Protein AF-A0A371IEM2-F1 (afdb_monomer_lite)

Secondary structure (DSSP, 8-state):
--------THHHHHHHHHHHHHHHHHT-------------------------------------SSHHHHHHHHHHHHHHHHHHHHHT-HHHHHHHHHHHHHHHHTT--SGGG--HHHHHHHHHHHHHHHHHHHHHHHHHHHHTHHHHHHH-TTSTTTTTSS-HHHHHHHHHHHHHHHHHHHHHHHTS--

pLDDT: mean 70.79, std 25.52, range [28.66, 97.0]

Structure (mmCIF, N/CA/C/O backbone):
data_AF-A0A371IEM2-F1
#
_entry.id   AF-A0A371IEM2-F1
#
loop_
_atom_site.group_PDB
_atom_site.id
_atom_site.type_symbol
_atom_site.label_atom_id
_atom_site.label_alt_id
_atom_site.label_comp_id
_atom_site.label_asym_id
_atom_site.label_entity_id
_atom_site.label_seq_id
_atom_site.pdbx_PDB_ins_code
_atom_site.Cartn_x
_atom_site.Cartn_y
_atom_site.Cartn_z
_atom_site.occupancy
_atom_site.B_iso_or_equiv
_atom_site.auth_seq_id
_atom_site.auth_comp_id
_atom_site.auth_asym_id
_atom_site.auth_atom_id
_atom_site.pdbx_PDB_model_num
ATOM 1 N N . MET A 1 1 ? 38.397 -36.058 39.296 1.00 41.72 1 MET A N 1
ATOM 2 C CA . MET A 1 1 ? 38.221 -34.597 39.416 1.00 41.72 1 MET A CA 1
ATOM 3 C C . MET A 1 1 ? 38.154 -34.005 38.017 1.00 41.72 1 MET A C 1
ATOM 5 O O . MET A 1 1 ? 39.207 -33.798 37.454 1.00 41.72 1 MET A O 1
ATOM 9 N N . VAL A 1 2 ? 36.955 -33.822 37.453 1.00 30.88 2 VAL A N 1
ATOM 10 C CA . VAL A 1 2 ? 36.573 -32.721 36.541 1.00 30.88 2 VAL A CA 1
ATOM 11 C C . VAL A 1 2 ? 35.040 -32.709 36.552 1.00 30.88 2 VAL A C 1
ATOM 13 O O . VAL A 1 2 ? 34.399 -33.609 36.018 1.00 30.88 2 VAL A O 1
ATOM 16 N N . PHE A 1 3 ? 34.462 -31.721 37.232 1.00 38.03 3 PHE A N 1
ATOM 17 C CA . PHE A 1 3 ? 33.066 -31.332 37.057 1.00 38.03 3 PHE A CA 1
ATOM 18 C C . PHE A 1 3 ? 32.957 -30.633 35.699 1.00 38.03 3 PHE A C 1
ATOM 20 O O . PHE A 1 3 ? 33.686 -29.671 35.469 1.00 38.03 3 PHE A O 1
ATOM 27 N N . SER A 1 4 ? 32.056 -31.071 34.818 1.00 35.50 4 SER A N 1
ATOM 28 C CA . SER A 1 4 ? 31.648 -30.253 33.673 1.00 35.50 4 SER A CA 1
ATOM 29 C C . SER A 1 4 ? 30.156 -29.973 33.763 1.00 35.50 4 SER A C 1
ATOM 31 O O . SER A 1 4 ? 29.311 -30.865 33.727 1.00 35.50 4 SER A O 1
ATOM 33 N N . SER A 1 5 ? 29.898 -28.696 34.007 1.00 38.41 5 SER A N 1
ATOM 34 C CA . SER A 1 5 ? 28.634 -28.039 34.293 1.00 38.41 5 SER A CA 1
ATOM 35 C C . SER A 1 5 ? 27.625 -28.213 33.156 1.00 38.41 5 SER A C 1
ATOM 37 O O . SER A 1 5 ? 27.871 -27.818 32.016 1.00 38.41 5 SER A O 1
ATOM 39 N N . CYS A 1 6 ? 26.451 -28.756 33.484 1.00 44.78 6 CYS A N 1
ATOM 40 C CA . CYS A 1 6 ? 25.266 -28.655 32.643 1.00 44.78 6 CYS A CA 1
ATOM 41 C C . CYS A 1 6 ? 24.735 -27.214 32.739 1.00 44.78 6 CYS A C 1
ATOM 43 O O . CYS A 1 6 ? 23.886 -26.893 33.571 1.00 44.78 6 CYS A O 1
ATOM 45 N N . ALA A 1 7 ? 25.289 -26.311 31.929 1.00 38.97 7 ALA A N 1
ATOM 46 C CA . ALA A 1 7 ? 24.813 -24.938 31.848 1.00 38.97 7 ALA A CA 1
ATOM 47 C C . ALA A 1 7 ? 23.496 -24.888 31.052 1.00 38.97 7 ALA A C 1
ATOM 49 O O . ALA A 1 7 ? 23.438 -25.178 29.856 1.00 38.97 7 ALA A O 1
ATOM 50 N N . SER A 1 8 ? 2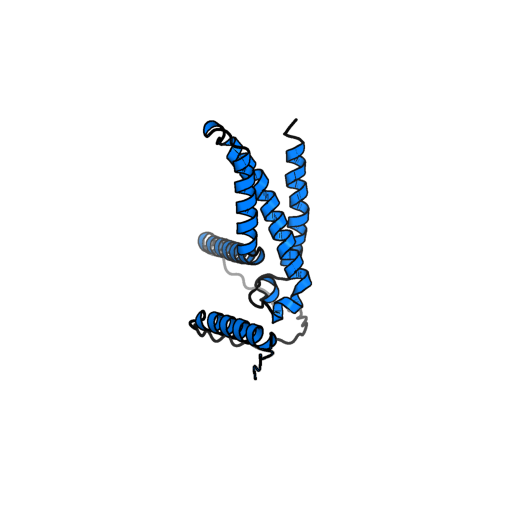2.428 -24.536 31.765 1.00 43.06 8 SER A N 1
ATOM 51 C CA . SER A 1 8 ? 21.046 -24.459 31.296 1.00 43.06 8 SER A CA 1
ATOM 52 C C . SER A 1 8 ? 20.873 -23.527 30.089 1.00 43.06 8 SER A C 1
ATOM 54 O O . SER A 1 8 ? 21.054 -22.312 30.185 1.00 43.06 8 SER A O 1
ATOM 56 N N . LYS A 1 9 ? 20.430 -24.095 28.959 1.00 43.44 9 LYS A N 1
ATOM 57 C CA . LYS A 1 9 ? 20.043 -23.378 27.728 1.00 43.44 9 LYS A CA 1
ATOM 58 C C . LYS A 1 9 ? 18.901 -22.365 27.943 1.00 43.44 9 LYS A C 1
ATOM 60 O O . LYS A 1 9 ? 18.694 -21.500 27.096 1.00 43.44 9 LYS A O 1
ATOM 65 N N . ALA A 1 10 ? 18.195 -22.422 29.076 1.00 42.47 10 ALA A N 1
ATOM 66 C CA . ALA A 1 10 ? 17.110 -21.498 29.407 1.00 42.47 10 ALA A CA 1
ATOM 67 C C . ALA A 1 10 ? 17.600 -20.084 29.784 1.00 42.47 10 ALA A C 1
ATOM 69 O O . ALA A 1 10 ? 16.894 -19.104 29.544 1.00 42.47 10 ALA A O 1
ATOM 70 N N . SER A 1 11 ? 18.821 -19.943 30.321 1.00 44.56 11 SER A N 1
ATOM 71 C CA . SER A 1 11 ? 19.330 -18.637 30.779 1.00 44.56 11 SER A CA 1
ATOM 72 C C . SER A 1 11 ? 19.720 -17.709 29.621 1.00 44.56 11 SER A C 1
ATOM 74 O O . SER A 1 11 ? 19.550 -16.492 29.707 1.00 44.56 11 SER A O 1
ATOM 76 N N . HIS A 1 12 ? 20.181 -18.276 28.501 1.00 45.50 12 HIS A N 1
ATOM 77 C CA . HIS A 1 12 ? 20.568 -17.512 27.314 1.00 45.50 12 HIS A CA 1
ATOM 78 C C . HIS A 1 12 ? 19.368 -16.891 26.595 1.00 45.50 12 HIS A C 1
ATOM 80 O O . HIS A 1 12 ? 19.473 -15.765 26.108 1.00 45.50 12 HIS A O 1
ATOM 86 N N . TYR A 1 13 ? 18.228 -17.588 26.562 1.00 42.47 13 TYR A N 1
ATOM 87 C CA . TYR A 1 13 ? 17.002 -17.067 25.957 1.00 42.47 13 TYR A CA 1
ATOM 88 C C . TYR A 1 13 ? 16.460 -15.879 26.755 1.00 42.47 13 TYR A C 1
ATOM 90 O O . TYR A 1 13 ? 16.184 -14.827 26.183 1.00 42.47 13 TYR A O 1
ATOM 98 N N . HIS A 1 14 ? 16.423 -16.007 28.086 1.00 38.56 14 HIS A N 1
ATOM 99 C CA . HIS A 1 14 ? 15.938 -14.943 28.961 1.00 38.56 14 HIS A CA 1
ATOM 100 C C . HIS A 1 14 ? 16.832 -13.692 28.916 1.00 38.56 14 HIS A C 1
ATOM 102 O O . HIS A 1 14 ? 16.332 -12.568 28.942 1.00 38.56 14 HIS A O 1
ATOM 108 N N . ARG A 1 15 ? 18.155 -13.865 28.793 1.00 38.66 15 ARG A N 1
ATOM 109 C CA . ARG A 1 15 ? 19.089 -12.738 28.654 1.00 38.66 15 ARG A CA 1
ATOM 110 C C . ARG A 1 15 ? 18.928 -12.023 27.310 1.00 38.66 15 ARG A C 1
ATOM 112 O O . ARG A 1 15 ? 19.051 -10.803 27.261 1.00 38.66 15 ARG A O 1
ATOM 119 N N . LYS A 1 16 ? 18.629 -12.762 26.234 1.00 38.47 16 LYS A N 1
ATOM 120 C CA . LYS A 1 16 ? 18.417 -12.196 24.893 1.00 38.47 16 LYS A CA 1
ATOM 121 C C . LYS A 1 16 ? 17.118 -11.386 24.827 1.00 38.47 16 LYS A C 1
ATOM 123 O O . LYS A 1 16 ? 17.159 -10.240 24.390 1.00 38.47 16 LYS A O 1
ATOM 128 N N . THR A 1 17 ? 16.022 -11.914 25.377 1.00 47.34 17 THR A N 1
ATOM 129 C CA . THR A 1 17 ? 14.740 -11.192 25.467 1.00 47.34 17 THR A CA 1
ATOM 130 C C . THR A 1 17 ? 14.827 -9.967 26.376 1.00 47.34 17 THR A C 1
ATOM 132 O O . THR A 1 17 ? 14.250 -8.929 26.069 1.00 47.34 17 THR A O 1
ATOM 135 N N . GLN A 1 18 ? 15.602 -10.033 27.462 1.00 43.84 18 GLN A N 1
ATOM 136 C CA . GLN A 1 18 ? 15.792 -8.891 28.359 1.00 43.84 18 GLN A CA 1
ATOM 137 C C . GLN A 1 18 ? 16.637 -7.770 27.723 1.00 43.84 18 GLN A C 1
ATOM 139 O O . GLN A 1 18 ? 16.376 -6.595 27.978 1.00 43.84 18 GLN A O 1
ATOM 144 N N . ILE A 1 19 ? 17.623 -8.095 26.879 1.00 51.72 19 ILE A N 1
ATOM 145 C CA . ILE A 1 19 ? 18.398 -7.096 26.117 1.00 51.72 19 ILE A CA 1
ATOM 146 C C . ILE A 1 19 ? 17.520 -6.437 25.043 1.00 51.72 19 ILE A C 1
ATOM 148 O O . ILE A 1 19 ? 17.548 -5.217 24.900 1.00 51.72 19 ILE A O 1
ATOM 152 N N . GLU A 1 20 ? 16.692 -7.218 24.350 1.00 44.12 20 GLU A N 1
ATOM 153 C CA . GLU A 1 20 ? 15.767 -6.732 23.318 1.00 44.12 20 GLU A CA 1
ATOM 154 C C . GLU A 1 20 ? 14.678 -5.816 23.909 1.00 44.12 20 GLU A C 1
ATOM 156 O O . GLU A 1 20 ? 14.403 -4.743 23.373 1.00 44.12 20 GLU A O 1
ATOM 161 N N . TYR A 1 21 ? 14.157 -6.154 25.095 1.00 44.22 21 TYR A N 1
ATOM 162 C CA . TYR A 1 21 ? 13.199 -5.315 25.826 1.00 44.22 21 TYR A CA 1
ATOM 163 C C . TYR A 1 21 ? 13.814 -3.991 26.314 1.00 44.22 21 TYR A C 1
ATOM 165 O O . TYR A 1 21 ? 13.168 -2.944 26.283 1.00 44.22 21 TYR A O 1
ATOM 173 N N . ASN A 1 22 ? 15.083 -4.009 26.740 1.00 41.69 22 ASN A N 1
ATOM 174 C CA . ASN A 1 22 ? 15.790 -2.794 27.154 1.00 41.69 22 ASN A CA 1
ATOM 175 C C . ASN A 1 22 ? 16.156 -1.891 25.963 1.00 41.69 22 ASN A C 1
ATOM 177 O O . ASN A 1 22 ? 16.117 -0.669 26.106 1.00 41.69 22 ASN A O 1
ATOM 181 N N . LEU A 1 23 ? 16.445 -2.465 24.789 1.00 40.25 23 LEU A N 1
ATOM 182 C CA . LEU A 1 23 ? 16.667 -1.712 23.550 1.00 40.25 23 LEU A CA 1
ATOM 183 C C . LEU A 1 23 ? 15.382 -0.998 23.095 1.00 40.25 23 LEU A C 1
ATOM 185 O O . LEU A 1 23 ? 15.416 0.194 22.794 1.00 40.25 23 LEU A O 1
ATOM 189 N N . LEU A 1 24 ? 14.238 -1.691 23.142 1.00 48.12 24 LEU A N 1
ATOM 190 C CA . LEU A 1 24 ? 12.922 -1.119 22.821 1.00 48.12 24 LEU A CA 1
ATOM 191 C C . LEU A 1 24 ? 12.517 0.007 23.786 1.00 48.12 24 LEU A C 1
ATOM 193 O O . LEU A 1 24 ? 11.906 0.992 23.372 1.00 48.12 24 LEU A O 1
ATOM 197 N N . ARG A 1 25 ? 12.902 -0.098 25.065 1.00 36.16 25 ARG A N 1
ATOM 198 C CA . ARG A 1 25 ? 12.640 0.931 26.083 1.00 36.16 25 ARG A CA 1
ATOM 199 C C . ARG A 1 25 ? 13.527 2.175 25.931 1.00 36.16 25 ARG A C 1
ATOM 201 O O . ARG A 1 25 ? 13.099 3.262 26.304 1.00 36.16 25 ARG A O 1
ATOM 208 N N . LEU A 1 26 ? 14.734 2.042 25.378 1.00 43.12 26 LEU A N 1
ATOM 209 C CA . LEU A 1 26 ? 15.631 3.176 25.105 1.00 43.12 26 LEU A CA 1
ATOM 210 C C . LEU A 1 26 ? 15.214 3.989 23.871 1.00 43.12 26 LEU A C 1
ATOM 212 O O . LEU A 1 26 ? 15.582 5.154 23.758 1.00 43.12 26 LEU A O 1
ATOM 216 N N . GLN A 1 27 ? 14.416 3.408 22.972 1.00 44.00 27 GLN A N 1
ATOM 217 C CA . GLN A 1 27 ? 13.989 4.056 21.730 1.00 44.00 27 GLN A CA 1
ATOM 218 C C . GLN A 1 27 ? 12.729 4.931 21.880 1.00 44.00 27 GLN A C 1
ATOM 220 O O . GLN A 1 27 ? 12.262 5.506 20.898 1.00 44.00 27 GLN A O 1
ATOM 225 N N . GLN A 1 28 ? 12.195 5.086 23.097 1.00 41.75 28 GLN A N 1
ATOM 226 C CA . GLN A 1 28 ? 11.111 6.028 23.391 1.00 41.75 28 GLN A CA 1
ATOM 227 C C . GLN A 1 28 ? 11.617 7.232 24.207 1.00 41.75 28 GLN A C 1
ATOM 229 O O . GLN A 1 28 ? 11.594 7.193 25.438 1.00 41.75 28 GLN A O 1
ATOM 234 N N . PRO A 1 29 ? 12.016 8.346 23.568 1.00 32.78 29 PRO A N 1
ATOM 235 C CA . PRO A 1 29 ? 11.943 9.650 24.205 1.00 32.78 29 PRO A CA 1
ATOM 236 C C . PRO A 1 29 ? 10.471 10.070 24.232 1.00 32.78 29 PRO A C 1
ATOM 238 O O . PRO A 1 29 ? 9.818 10.190 23.195 1.00 32.78 29 PRO A O 1
ATOM 241 N N . GLY A 1 30 ? 9.942 10.233 25.442 1.00 46.28 30 GLY A N 1
ATOM 242 C CA . GLY A 1 30 ? 8.546 10.561 25.678 1.00 46.28 30 GLY A CA 1
ATOM 243 C C . GLY A 1 30 ? 8.146 11.915 25.101 1.00 46.28 30 GLY A C 1
ATOM 244 O O . GLY A 1 30 ? 8.861 12.907 25.227 1.00 46.28 30 GLY A O 1
ATOM 245 N N . LEU A 1 31 ? 6.937 11.962 24.550 1.00 34.19 31 LEU A N 1
ATOM 246 C CA . LEU A 1 31 ? 6.192 13.203 24.420 1.00 34.19 31 LEU A CA 1
ATOM 247 C C . LEU A 1 31 ? 4.779 12.943 24.938 1.00 34.19 31 LEU A C 1
ATOM 249 O O . LEU A 1 31 ? 3.942 12.317 24.293 1.00 34.19 31 LEU A O 1
ATOM 253 N N . ASN A 1 32 ? 4.585 13.356 26.188 1.00 35.28 32 ASN A N 1
ATOM 254 C CA . ASN A 1 32 ? 3.329 13.286 26.913 1.00 35.28 32 ASN A CA 1
ATOM 255 C C . ASN A 1 32 ? 2.284 14.148 26.201 1.00 35.28 32 ASN A C 1
ATOM 257 O O . ASN A 1 32 ? 2.353 15.378 26.257 1.00 35.28 32 ASN A O 1
ATOM 261 N N . HIS A 1 33 ? 1.269 13.522 25.612 1.00 31.80 33 HIS A N 1
ATOM 262 C CA . HIS A 1 33 ? 0.002 14.200 25.383 1.00 31.80 33 HIS A CA 1
ATOM 263 C C . HIS A 1 33 ? -1.150 13.403 25.980 1.00 31.80 33 HIS A C 1
ATOM 265 O O . HIS A 1 33 ? -1.512 12.313 25.550 1.00 31.80 33 HIS A O 1
ATOM 271 N N . HIS A 1 34 ? -1.663 13.993 27.054 1.00 36.06 34 HIS A N 1
ATOM 272 C CA . HIS A 1 34 ? -2.800 13.576 27.842 1.00 36.06 34 HIS A CA 1
ATOM 273 C C . HIS A 1 34 ? -4.048 13.619 26.949 1.00 36.06 34 HIS A C 1
ATOM 275 O O . HIS A 1 34 ? -4.578 14.694 26.678 1.00 36.06 34 HIS A O 1
ATOM 281 N N . TYR A 1 35 ? -4.533 12.464 26.498 1.00 37.53 35 TYR A N 1
ATOM 282 C CA . TYR A 1 35 ? -5.882 12.359 25.949 1.00 37.53 35 TYR A CA 1
ATOM 283 C C . TYR A 1 35 ? -6.756 11.598 26.940 1.00 37.53 35 TYR A C 1
ATOM 285 O O . TYR A 1 35 ? -6.554 10.418 27.224 1.00 37.53 35 TYR A O 1
ATOM 293 N N . LYS A 1 36 ? -7.704 12.334 27.516 1.00 29.22 36 LYS A N 1
ATOM 294 C CA . LYS A 1 36 ? -8.716 11.840 28.440 1.00 29.22 36 LYS A CA 1
ATOM 295 C C . LYS A 1 36 ? -9.766 11.093 27.616 1.00 29.22 36 LYS A C 1
ATOM 297 O O . LYS A 1 36 ? -10.588 11.717 26.954 1.00 29.22 36 LYS A O 1
ATOM 302 N N . CYS A 1 37 ? -9.699 9.766 27.633 1.00 30.89 37 CYS A N 1
ATOM 303 C CA . CYS A 1 37 ? -10.720 8.913 27.040 1.00 30.89 37 CYS A CA 1
ATOM 304 C C . CYS A 1 37 ? -11.931 8.909 27.982 1.00 30.89 37 CYS A C 1
ATOM 306 O O . CYS A 1 37 ? -11.850 8.358 29.079 1.00 30.89 37 CYS A O 1
ATOM 308 N N . ASN A 1 38 ? -13.020 9.578 27.598 1.00 29.64 38 ASN A N 1
ATOM 309 C CA . ASN A 1 38 ? -14.295 9.410 28.284 1.00 29.64 38 ASN A CA 1
ATOM 310 C C . ASN A 1 38 ? -14.989 8.172 27.711 1.00 29.64 38 ASN A C 1
ATOM 312 O O . ASN A 1 38 ? -15.286 8.098 26.520 1.00 29.64 38 ASN A O 1
ATOM 316 N N . GLU A 1 39 ? -15.226 7.225 28.608 1.00 43.31 39 GLU A N 1
ATOM 317 C CA . GLU A 1 39 ? -16.079 6.051 28.478 1.00 43.31 39 GLU A CA 1
ATOM 318 C C . GLU A 1 39 ? -17.433 6.437 27.859 1.00 43.31 39 GLU A C 1
ATOM 320 O O . GLU A 1 39 ? -18.241 7.142 28.463 1.00 43.31 39 GLU A O 1
ATOM 325 N N . GLY A 1 40 ? -17.656 6.019 26.613 1.00 28.80 40 GLY A N 1
ATOM 326 C CA . GLY A 1 40 ? -18.890 6.256 25.869 1.00 28.80 40 GLY A CA 1
ATOM 327 C C . GLY A 1 40 ? -19.651 4.955 25.689 1.00 28.80 40 GLY A C 1
ATOM 328 O O . GLY A 1 40 ? -19.530 4.306 24.652 1.00 28.80 40 GLY A O 1
ATOM 329 N N . GLY A 1 41 ? -20.404 4.572 26.721 1.00 28.66 41 GLY A N 1
ATOM 330 C CA . GLY A 1 41 ? -21.400 3.511 26.654 1.00 28.66 41 GLY A CA 1
ATOM 331 C C . GLY A 1 41 ? -22.483 3.816 25.615 1.00 28.66 41 GLY A C 1
ATOM 332 O O . GLY A 1 41 ? -22.833 4.968 25.363 1.00 28.66 41 GLY A O 1
ATOM 333 N N . SER A 1 42 ? -22.994 2.750 25.005 1.00 46.78 42 SER A N 1
ATOM 334 C CA . SER A 1 42 ? -24.115 2.751 24.067 1.00 46.78 42 SER A CA 1
ATOM 335 C C . SER A 1 42 ? -25.337 3.489 24.611 1.00 46.78 42 SER A C 1
ATOM 337 O O . SER A 1 42 ? -25.619 3.349 25.796 1.00 46.78 42 SER A O 1
ATOM 339 N N . ILE A 1 43 ? -26.123 4.117 23.731 1.00 29.03 43 ILE A N 1
ATOM 340 C CA . ILE A 1 43 ? -27.591 3.986 23.653 1.00 29.03 43 ILE A CA 1
ATOM 341 C C . ILE A 1 43 ? -28.073 4.712 22.384 1.00 29.03 43 ILE A C 1
ATOM 343 O O . ILE A 1 43 ? -27.690 5.845 22.103 1.00 29.03 43 ILE A O 1
ATOM 347 N N . TYR A 1 44 ? -28.911 4.025 21.606 1.00 41.75 44 TYR A N 1
ATOM 348 C CA . TYR A 1 44 ? -29.708 4.603 20.527 1.00 41.75 44 TYR A CA 1
ATOM 349 C C . TYR A 1 44 ? -30.710 5.597 21.117 1.00 41.75 44 TYR A C 1
ATOM 351 O O . TYR A 1 44 ? -31.472 5.224 22.008 1.00 41.75 44 TYR A O 1
ATOM 359 N N . GLN A 1 45 ? -30.769 6.824 20.595 1.00 32.75 45 GLN A N 1
ATOM 360 C CA . GLN A 1 45 ? -31.868 7.730 20.914 1.00 32.75 45 GLN A CA 1
ATOM 361 C C . GLN A 1 45 ? -32.394 8.447 19.670 1.00 32.75 45 GLN A C 1
ATOM 363 O O . GLN A 1 45 ? -31.810 9.385 19.132 1.00 32.75 45 GLN A O 1
ATOM 368 N N . GLU A 1 46 ? -33.538 7.935 19.235 1.00 36.44 46 GLU A N 1
ATOM 369 C CA . GLU A 1 46 ? -34.537 8.557 18.382 1.00 36.44 46 GLU A CA 1
ATOM 370 C C . GLU A 1 46 ? -34.956 9.926 18.950 1.00 36.44 46 GLU A C 1
ATOM 372 O O . GLU A 1 46 ? -35.352 10.022 20.110 1.00 36.44 46 GLU A O 1
ATOM 377 N N . CYS A 1 47 ? -34.896 10.990 18.140 1.00 33.25 47 CYS A N 1
ATOM 378 C CA . CYS A 1 47 ? -35.400 12.311 18.528 1.00 33.25 47 CYS A CA 1
ATOM 379 C C . CYS A 1 47 ? -36.144 13.000 17.376 1.00 33.25 47 CYS A C 1
ATOM 381 O O . CYS A 1 47 ? -35.598 13.769 16.591 1.00 33.25 47 CYS A O 1
ATOM 383 N N . ASN A 1 48 ? -37.431 12.668 17.318 1.00 30.64 48 ASN A N 1
ATOM 384 C CA . ASN A 1 48 ? -38.586 13.550 17.167 1.00 30.64 48 ASN A CA 1
ATOM 385 C C . ASN A 1 48 ? -38.453 14.885 16.405 1.00 30.64 48 ASN A C 1
ATOM 387 O O . ASN A 1 48 ? -37.923 15.892 16.873 1.00 30.64 48 ASN A O 1
ATOM 391 N N . ARG A 1 49 ? -39.181 14.892 15.288 1.00 34.12 49 ARG A N 1
ATOM 392 C CA . ARG A 1 49 ? -39.737 16.016 14.531 1.00 34.12 49 ARG A CA 1
ATOM 393 C C . ARG A 1 49 ? -40.394 17.062 15.458 1.00 34.12 49 ARG A C 1
ATOM 395 O O . ARG A 1 49 ? -41.431 16.797 16.059 1.00 34.12 49 ARG A O 1
ATOM 402 N N . LYS A 1 50 ? -39.867 18.289 15.492 1.00 31.78 50 LYS A N 1
ATOM 403 C CA . LYS A 1 50 ? -40.624 19.494 15.879 1.00 31.78 50 LYS A CA 1
ATOM 404 C C . LYS A 1 50 ? -40.433 20.570 14.816 1.00 31.78 50 LYS A C 1
ATOM 406 O O . LYS A 1 50 ? -39.351 21.122 14.656 1.00 31.78 50 LYS A O 1
ATOM 411 N N . TYR A 1 51 ? -41.505 20.833 14.075 1.00 36.34 51 TYR A N 1
ATOM 412 C CA . TYR A 1 51 ? -41.616 21.965 13.164 1.00 36.34 51 TYR A CA 1
ATOM 413 C C . TYR A 1 51 ? -41.764 23.257 13.971 1.00 36.34 51 TYR A C 1
ATOM 415 O O . TYR A 1 51 ? -42.692 23.376 14.769 1.00 36.34 51 TYR A O 1
ATOM 423 N N . VAL A 1 52 ? -40.894 24.235 13.717 1.00 36.38 52 VAL A N 1
ATOM 424 C CA . VAL A 1 52 ? -41.124 25.647 14.049 1.00 36.38 52 VAL A CA 1
ATOM 425 C C . VAL A 1 52 ? -40.767 26.477 12.818 1.00 36.38 52 VAL A C 1
ATOM 427 O O . VAL A 1 52 ? -39.741 26.262 12.175 1.00 36.38 52 VAL A O 1
ATOM 430 N N . ALA 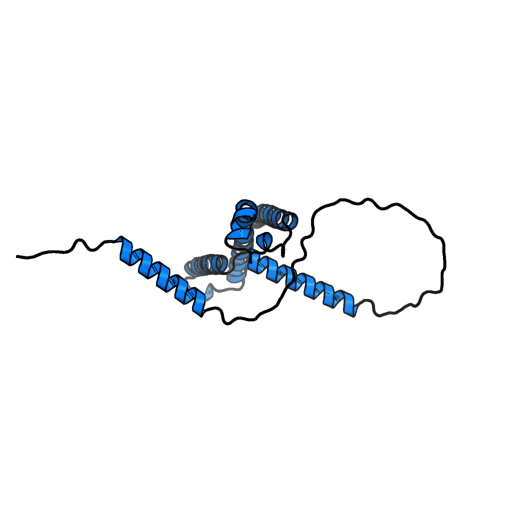A 1 53 ? -41.691 27.353 12.436 1.00 36.03 53 ALA A N 1
ATOM 431 C CA . ALA A 1 53 ? -41.744 28.035 11.154 1.00 36.03 53 ALA A CA 1
ATOM 432 C C . ALA A 1 53 ? -40.928 29.343 11.102 1.00 36.03 53 ALA A C 1
ATOM 434 O O . ALA A 1 53 ? -40.919 30.114 12.052 1.00 36.03 53 ALA A O 1
ATOM 435 N N . LYS A 1 54 ? -40.343 29.571 9.915 1.00 39.81 54 LYS A N 1
ATOM 436 C CA . LYS A 1 54 ? -40.016 30.829 9.206 1.00 39.81 54 LYS A CA 1
ATOM 437 C C . LYS A 1 54 ? -39.438 32.033 9.975 1.00 39.81 54 LYS A C 1
ATOM 439 O O . LYS A 1 54 ? -40.161 32.770 10.632 1.00 39.81 54 LYS A O 1
ATOM 444 N N . ALA A 1 55 ? -38.223 32.408 9.565 1.00 35.75 55 ALA A N 1
ATOM 445 C CA . ALA A 1 55 ? -37.875 33.787 9.211 1.00 35.75 55 ALA A CA 1
ATOM 446 C C . ALA A 1 55 ? -36.881 33.772 8.030 1.00 35.75 55 ALA A C 1
ATOM 448 O O . ALA A 1 55 ? -35.854 33.105 8.099 1.00 35.75 55 ALA A O 1
ATOM 449 N N . ILE A 1 56 ? -37.204 34.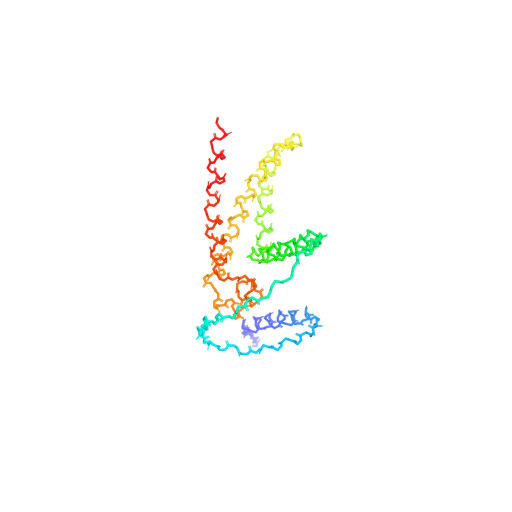465 6.933 1.00 44.00 56 ILE A N 1
ATOM 450 C CA . ILE A 1 56 ? -36.271 34.751 5.829 1.00 44.00 56 ILE A CA 1
ATOM 451 C C . ILE A 1 56 ? -35.725 36.160 6.057 1.00 44.00 56 ILE A C 1
ATOM 453 O O . ILE A 1 56 ? -36.524 37.090 6.194 1.00 44.00 56 ILE A O 1
ATOM 457 N N . PRO A 1 57 ? -34.401 36.342 5.977 1.00 37.31 57 PRO A N 1
ATOM 458 C CA . PRO A 1 57 ? -33.872 37.519 5.303 1.00 37.31 57 PRO A CA 1
ATOM 459 C C . PRO A 1 57 ? -32.775 37.162 4.282 1.00 37.31 57 PRO A C 1
ATOM 461 O O . PRO A 1 57 ? -31.811 36.492 4.616 1.00 37.31 57 PRO A O 1
ATOM 464 N N . LYS A 1 58 ? -32.987 37.659 3.052 1.00 30.02 58 LYS A N 1
ATOM 465 C CA . LYS A 1 58 ? -32.053 38.083 1.980 1.00 30.02 58 LYS A CA 1
ATOM 466 C C . LYS A 1 58 ? -30.756 37.278 1.701 1.00 30.02 58 LYS A C 1
ATOM 468 O O . LYS A 1 58 ? -29.966 37.059 2.608 1.00 30.02 58 LYS A O 1
ATOM 473 N N . PRO A 1 59 ? -30.447 36.964 0.423 1.00 38.66 59 PRO A N 1
ATOM 474 C CA . PRO A 1 59 ? -29.214 36.269 0.065 1.00 38.66 59 PRO A CA 1
ATOM 475 C C . PRO A 1 59 ? -28.023 37.236 0.139 1.00 38.66 59 PRO A C 1
ATOM 477 O O . PRO A 1 59 ? -27.964 38.191 -0.639 1.00 38.66 59 PRO A O 1
ATOM 480 N N . SER A 1 60 ? -27.065 36.993 1.037 1.00 32.97 60 SER A N 1
ATOM 481 C CA . SER A 1 60 ? -25.696 37.453 0.810 1.00 32.97 60 SER A CA 1
ATOM 482 C C . SER A 1 60 ? -25.025 36.432 -0.105 1.00 32.97 60 SER A C 1
ATOM 484 O O . SER A 1 60 ? -24.838 35.262 0.227 1.00 32.97 60 SER A O 1
ATOM 486 N N . PHE A 1 61 ? -24.751 36.865 -1.332 1.00 43.84 61 PHE A N 1
ATOM 487 C CA . PHE A 1 61 ? -23.812 36.192 -2.217 1.00 43.84 61 PHE A CA 1
ATOM 488 C C . PHE A 1 61 ? -22.407 36.449 -1.668 1.00 43.84 61 PHE A C 1
ATOM 490 O O . PHE A 1 61 ? -21.695 37.324 -2.152 1.00 43.84 61 PHE A O 1
ATOM 497 N N . ASP A 1 62 ? -22.020 35.697 -0.640 1.00 32.72 62 ASP A N 1
ATOM 498 C CA . ASP A 1 62 ? -20.640 35.674 -0.173 1.00 32.72 62 ASP A CA 1
ATOM 499 C C . ASP A 1 62 ? -19.880 34.629 -0.989 1.00 32.72 62 ASP A C 1
ATOM 501 O O . ASP A 1 62 ? -19.916 33.417 -0.766 1.00 32.72 62 ASP A O 1
ATOM 505 N N . SER A 1 63 ? -19.220 35.149 -2.019 1.00 46.16 63 SER A N 1
ATOM 506 C CA . SER A 1 63 ? -18.192 34.493 -2.816 1.00 46.16 63 SER A CA 1
ATOM 507 C C . SER A 1 63 ? -16.954 34.216 -1.944 1.00 46.16 63 SER A C 1
ATOM 509 O O . SER A 1 63 ? -15.899 34.814 -2.134 1.00 46.16 63 SER A O 1
ATOM 511 N N . GLU A 1 64 ? -17.073 33.298 -0.985 1.00 43.19 64 GLU A N 1
ATOM 512 C CA . GLU A 1 64 ? -15.944 32.800 -0.182 1.00 43.19 64 GLU A CA 1
ATOM 513 C C . GLU A 1 64 ? -16.037 31.282 0.071 1.00 43.19 64 GLU A C 1
ATOM 515 O O . GLU A 1 64 ? -15.496 30.733 1.025 1.00 43.19 64 GLU A O 1
ATOM 520 N N . PHE A 1 65 ? -16.731 30.562 -0.817 1.00 37.72 65 PHE A N 1
ATOM 521 C CA . PHE A 1 65 ? -17.016 29.133 -0.642 1.00 37.72 65 PHE A CA 1
ATOM 522 C C . PHE A 1 65 ? -15.987 28.189 -1.294 1.00 37.72 65 PHE A C 1
ATOM 524 O O . PHE A 1 65 ? -16.039 26.977 -1.091 1.00 37.72 65 PHE A O 1
ATOM 531 N N . HIS A 1 66 ? -15.047 28.710 -2.094 1.00 44.19 66 HIS A N 1
ATOM 532 C CA . HIS A 1 66 ? -14.255 27.865 -2.999 1.00 44.19 66 HIS A CA 1
ATOM 533 C C . HIS A 1 66 ? -12.816 27.576 -2.532 1.00 44.19 66 HIS A C 1
ATOM 535 O O . HIS A 1 66 ? -12.271 26.523 -2.860 1.00 44.19 66 HIS A O 1
ATOM 541 N N . ALA A 1 67 ? -12.202 28.455 -1.730 1.00 53.44 67 ALA A N 1
ATOM 542 C CA . ALA A 1 67 ? -10.826 28.259 -1.258 1.00 53.44 67 ALA A CA 1
ATOM 543 C C . ALA A 1 67 ? -10.751 27.371 0.000 1.00 53.44 67 ALA A C 1
ATOM 545 O O . ALA A 1 67 ? -9.977 26.413 0.019 1.00 53.44 67 ALA A O 1
ATOM 546 N N . SER A 1 68 ? -11.599 27.616 1.009 1.00 58.44 68 SER A N 1
ATOM 547 C CA . SER A 1 68 ? -11.576 26.870 2.281 1.00 58.44 68 SER A CA 1
ATOM 548 C C . SER A 1 68 ? -12.004 25.408 2.118 1.00 58.44 68 SER A C 1
ATOM 550 O O . SER A 1 68 ? -11.388 24.507 2.683 1.00 58.44 68 SER A O 1
ATOM 552 N N . ASN A 1 69 ? -13.011 25.146 1.281 1.00 66.69 69 ASN A N 1
ATOM 553 C CA . ASN A 1 69 ? -13.505 23.794 1.030 1.00 66.69 69 ASN A CA 1
ATOM 554 C C . ASN A 1 69 ? -12.441 22.917 0.343 1.00 66.69 69 ASN A C 1
ATOM 556 O O . ASN A 1 69 ? -12.231 21.769 0.723 1.00 66.69 69 ASN A O 1
ATOM 560 N N . SER A 1 70 ? -11.702 23.481 -0.619 1.00 73.25 70 SER A N 1
ATOM 561 C CA . SER A 1 70 ? -10.652 22.751 -1.342 1.00 73.25 70 SER A CA 1
ATOM 562 C C . SER A 1 70 ? -9.480 22.335 -0.444 1.00 73.25 70 SER A C 1
ATOM 564 O O . SER A 1 70 ? -9.008 21.202 -0.545 1.00 73.25 70 SER A O 1
ATOM 566 N N . GLN A 1 71 ? -9.050 23.209 0.473 1.00 81.31 71 GLN A N 1
ATOM 567 C CA . GLN A 1 71 ? -7.967 22.916 1.417 1.00 81.31 71 GLN A CA 1
ATOM 568 C C . GLN A 1 71 ? -8.376 21.803 2.390 1.00 81.31 71 GLN A C 1
ATOM 570 O O . GLN A 1 71 ? -7.648 20.823 2.540 1.00 81.31 71 GLN A O 1
ATOM 575 N N . ASN A 1 72 ? -9.596 21.875 2.930 1.00 85.12 72 ASN A N 1
ATOM 576 C CA . ASN A 1 72 ? -10.140 20.839 3.811 1.00 85.12 72 ASN A CA 1
ATOM 577 C C . ASN A 1 72 ? -10.259 19.466 3.119 1.00 85.12 72 ASN A C 1
ATOM 579 O O . ASN A 1 72 ? -9.960 18.436 3.728 1.00 85.12 72 ASN A O 1
ATOM 583 N N . ILE A 1 73 ? -10.654 19.430 1.839 1.00 92.38 73 ILE A N 1
ATOM 584 C CA . ILE A 1 73 ? -10.722 18.187 1.050 1.00 92.38 73 ILE A CA 1
ATOM 585 C C . ILE A 1 73 ? -9.325 17.605 0.825 1.00 92.38 73 ILE A C 1
ATOM 587 O O . ILE A 1 73 ? -9.116 16.411 1.046 1.00 92.38 73 ILE A O 1
ATOM 591 N N . LEU A 1 74 ? -8.358 18.427 0.407 1.00 93.19 74 LEU A N 1
ATOM 592 C CA . LEU A 1 74 ? -6.985 17.967 0.184 1.00 93.19 74 LEU A CA 1
ATOM 593 C C . LEU A 1 74 ? -6.368 17.405 1.463 1.00 93.19 74 LEU A C 1
ATOM 595 O O . LEU A 1 74 ? -5.696 16.377 1.413 1.00 93.19 74 LEU A O 1
ATOM 599 N N . ASP A 1 75 ? -6.619 18.035 2.604 1.00 92.38 75 ASP A N 1
ATOM 600 C CA . ASP A 1 75 ? -6.095 17.561 3.881 1.00 92.38 75 ASP A CA 1
ATOM 601 C C . ASP A 1 75 ? -6.784 16.270 4.340 1.00 92.38 75 ASP A C 1
ATOM 603 O O . ASP A 1 75 ? -6.115 15.361 4.835 1.00 92.38 75 ASP A O 1
ATOM 607 N N . SER A 1 76 ? -8.084 16.112 4.075 1.00 91.62 76 SER A N 1
ATOM 608 C CA . SER A 1 76 ? -8.786 14.838 4.274 1.00 91.62 76 SER A CA 1
ATOM 609 C C . SER A 1 76 ? -8.192 13.715 3.413 1.00 91.62 76 SER A C 1
ATOM 611 O O . SER A 1 76 ? -7.874 12.642 3.931 1.00 91.62 76 SER A O 1
ATOM 613 N N . ILE A 1 77 ? -7.950 13.978 2.123 1.00 92.50 77 ILE A N 1
ATOM 614 C CA . ILE A 1 77 ? -7.336 13.014 1.200 1.00 92.50 77 ILE A CA 1
ATOM 615 C C . ILE A 1 77 ? -5.920 12.656 1.656 1.00 92.50 77 ILE A C 1
ATOM 617 O O . ILE A 1 77 ? -5.582 11.476 1.709 1.00 92.50 77 ILE A O 1
ATOM 621 N N . LYS A 1 78 ? -5.093 13.637 2.035 1.00 93.44 78 LYS A N 1
ATOM 622 C CA . LYS A 1 78 ? -3.744 13.379 2.566 1.00 93.44 78 LYS A CA 1
ATOM 623 C C . LYS A 1 78 ? -3.799 12.488 3.805 1.00 93.44 78 LYS A C 1
ATOM 625 O O . LYS A 1 78 ? -3.069 11.503 3.873 1.00 93.44 78 LYS A O 1
ATOM 630 N N . ASN A 1 79 ? -4.680 12.791 4.757 1.00 92.50 79 ASN A N 1
ATOM 631 C CA . ASN A 1 79 ? -4.836 11.995 5.976 1.00 92.50 79 ASN A CA 1
ATOM 632 C C . ASN A 1 79 ? -5.304 10.567 5.673 1.00 92.50 79 ASN A C 1
ATOM 634 O O . ASN A 1 79 ? -4.811 9.609 6.277 1.00 92.50 79 ASN A O 1
ATOM 638 N N . PHE A 1 80 ? -6.209 10.407 4.707 1.00 92.25 80 PHE A N 1
ATOM 639 C CA . PHE A 1 80 ? -6.625 9.096 4.225 1.00 92.25 80 PHE A CA 1
ATOM 640 C C . PHE A 1 80 ? -5.458 8.337 3.583 1.00 92.25 80 PHE A C 1
ATOM 642 O O . PHE A 1 80 ? -5.217 7.192 3.950 1.00 92.25 80 PHE A O 1
ATOM 649 N N . LEU A 1 81 ? -4.681 8.972 2.701 1.00 91.88 81 LEU A N 1
ATOM 650 C CA . LEU A 1 81 ? -3.516 8.358 2.054 1.00 91.88 81 LEU A CA 1
ATOM 651 C C . LEU A 1 81 ? -2.435 7.955 3.061 1.00 91.88 81 LEU A C 1
ATOM 653 O O . LEU A 1 81 ? -1.868 6.874 2.942 1.00 91.88 81 LEU A O 1
ATOM 657 N N . VAL A 1 82 ? -2.177 8.777 4.079 1.00 92.38 82 VAL A N 1
ATOM 658 C CA . VAL A 1 82 ? -1.252 8.432 5.170 1.00 92.38 82 VAL A CA 1
ATOM 659 C C . VAL A 1 82 ? -1.782 7.234 5.957 1.00 92.38 82 VAL A C 1
ATOM 661 O O . VAL A 1 82 ? -1.029 6.314 6.270 1.00 92.38 82 VAL A O 1
ATOM 664 N N . THR A 1 83 ? -3.082 7.204 6.246 1.00 92.94 83 THR A N 1
ATOM 665 C CA . THR A 1 83 ? -3.714 6.075 6.941 1.00 92.94 83 THR A CA 1
ATOM 666 C C . THR A 1 83 ? -3.642 4.801 6.100 1.00 92.94 83 THR A C 1
ATOM 668 O O . THR A 1 83 ? -3.297 3.745 6.626 1.00 92.94 83 THR A O 1
ATOM 671 N N . LEU A 1 84 ? -3.888 4.901 4.791 1.00 91.56 84 LEU A N 1
ATOM 672 C CA . LEU A 1 84 ? -3.781 3.799 3.839 1.00 91.56 84 LEU A CA 1
ATOM 673 C C . LEU A 1 84 ? -2.334 3.301 3.717 1.00 91.56 84 LEU A C 1
ATOM 675 O O . LEU A 1 84 ? -2.092 2.101 3.698 1.00 91.56 84 LEU A O 1
ATOM 679 N N . TYR A 1 85 ? -1.359 4.207 3.721 1.00 90.69 85 TYR A N 1
ATOM 680 C CA . TYR A 1 85 ? 0.059 3.854 3.724 1.00 90.69 85 TYR A CA 1
ATOM 681 C C . TYR A 1 85 ? 0.441 3.028 4.961 1.00 90.69 85 TYR A C 1
ATOM 683 O O . TYR A 1 85 ? 1.090 1.990 4.839 1.00 90.69 85 TYR A O 1
ATOM 691 N N . TRP A 1 86 ? -0.014 3.437 6.151 1.00 89.81 86 TRP A N 1
ATOM 692 C CA . TRP A 1 86 ? 0.174 2.651 7.376 1.00 89.81 86 TRP A CA 1
ATOM 693 C C . TRP A 1 86 ? -0.600 1.331 7.357 1.00 89.81 86 TRP A C 1
ATOM 695 O O . TRP A 1 86 ? -0.117 0.337 7.896 1.00 89.81 86 TRP A O 1
ATOM 705 N N . PHE A 1 87 ? -1.764 1.301 6.707 1.00 90.06 87 PHE A N 1
ATOM 706 C CA . PHE A 1 87 ? -2.570 0.093 6.537 1.00 90.06 87 PHE A CA 1
ATOM 707 C C . PHE A 1 87 ? -1.842 -0.960 5.693 1.00 90.06 87 PHE A C 1
ATOM 709 O O . PHE A 1 87 ? -1.943 -2.148 5.985 1.00 90.06 87 PHE A O 1
ATOM 716 N N . CYS A 1 88 ? -1.045 -0.542 4.708 1.00 85.31 88 CYS A N 1
ATOM 717 C CA . CYS A 1 88 ? -0.284 -1.454 3.859 1.00 85.31 88 CYS A CA 1
ATOM 718 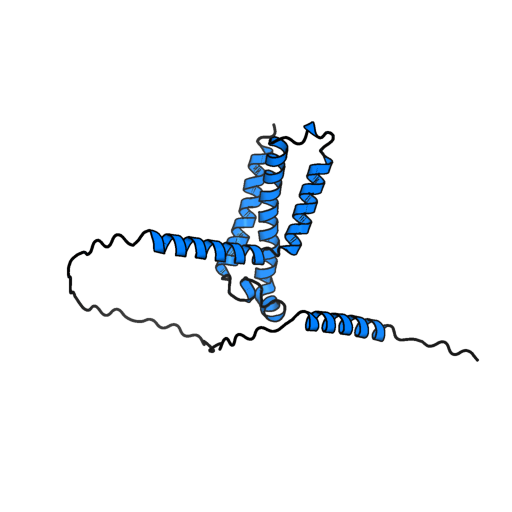C C . CYS A 1 88 ? 0.995 -2.023 4.489 1.00 85.31 88 CYS A C 1
ATOM 720 O O . CYS A 1 88 ? 1.661 -2.823 3.834 1.00 85.31 88 CYS A O 1
ATOM 722 N N . TYR A 1 89 ? 1.379 -1.620 5.705 1.00 84.00 89 TYR A N 1
ATOM 723 C CA . TYR A 1 89 ? 2.656 -2.004 6.317 1.00 84.00 89 TYR A CA 1
ATOM 724 C C . TYR A 1 89 ? 3.868 -1.752 5.397 1.00 84.00 89 TYR A C 1
ATOM 726 O O . TYR A 1 89 ? 4.385 -2.673 4.754 1.00 84.00 89 TYR A O 1
ATOM 734 N N . PRO A 1 90 ? 4.394 -0.517 5.356 1.00 82.00 90 PRO A N 1
ATOM 735 C CA . PRO A 1 90 ? 5.377 -0.124 4.348 1.00 82.00 90 PRO A CA 1
ATOM 736 C C . PRO A 1 90 ? 6.655 -0.968 4.367 1.00 82.00 90 PRO A C 1
ATOM 738 O O . PRO A 1 90 ? 7.226 -1.230 3.313 1.00 82.00 90 PRO A O 1
ATOM 741 N N . TYR A 1 91 ? 7.069 -1.480 5.531 1.00 84.75 91 TYR A N 1
ATOM 742 C CA . TYR A 1 91 ? 8.236 -2.362 5.620 1.00 84.75 91 TYR A CA 1
ATOM 743 C C . TYR A 1 91 ? 8.074 -3.647 4.786 1.00 84.75 91 TYR A C 1
ATOM 745 O O . TYR A 1 91 ? 9.043 -4.115 4.193 1.00 84.75 91 TYR A O 1
ATOM 753 N N . SER A 1 92 ? 6.856 -4.198 4.701 1.00 85.19 92 SER A N 1
ATOM 754 C CA . SER A 1 92 ? 6.563 -5.393 3.896 1.00 85.19 92 SER A CA 1
ATOM 755 C C . SER A 1 92 ? 6.448 -5.061 2.407 1.00 85.19 92 SER A C 1
ATOM 757 O O . SER A 1 92 ? 6.821 -5.868 1.556 1.00 85.19 92 SER A O 1
ATOM 759 N N . MET A 1 93 ? 5.962 -3.862 2.075 1.00 87.56 93 MET A N 1
ATOM 760 C CA . MET A 1 93 ? 5.872 -3.397 0.687 1.00 87.56 93 MET A CA 1
ATOM 761 C C . MET A 1 93 ? 7.243 -3.145 0.060 1.00 87.56 93 MET A C 1
ATOM 763 O O . MET A 1 93 ? 7.447 -3.458 -1.111 1.00 87.56 93 MET A O 1
ATOM 767 N N . ILE A 1 94 ? 8.194 -2.603 0.830 1.00 89.44 94 ILE A N 1
ATOM 768 C CA . ILE A 1 94 ? 9.539 -2.274 0.336 1.00 89.44 94 ILE A CA 1
ATOM 769 C C . ILE A 1 94 ? 10.247 -3.529 -0.183 1.00 89.44 94 ILE A C 1
ATOM 771 O O . ILE A 1 94 ? 10.780 -3.512 -1.290 1.00 89.44 94 ILE A O 1
ATOM 775 N N . GLY A 1 95 ? 10.216 -4.628 0.580 1.00 90.50 95 GLY A N 1
ATOM 776 C CA . GLY A 1 95 ? 10.867 -5.880 0.182 1.00 90.50 95 GLY A CA 1
ATOM 777 C C . GLY A 1 95 ? 10.288 -6.463 -1.109 1.00 90.50 95 GLY A C 1
ATOM 778 O O . GLY A 1 95 ? 11.038 -6.823 -2.016 1.00 90.50 95 GLY A O 1
ATOM 779 N N . ARG A 1 96 ? 8.955 -6.491 -1.225 1.00 90.00 96 ARG A N 1
ATOM 780 C CA . ARG A 1 96 ? 8.265 -6.969 -2.433 1.00 90.00 96 ARG A CA 1
ATOM 781 C C . ARG A 1 96 ? 8.550 -6.079 -3.638 1.00 90.00 96 ARG A C 1
ATOM 783 O O . ARG A 1 96 ? 8.958 -6.582 -4.677 1.00 90.00 96 ARG A O 1
ATOM 790 N N . THR A 1 97 ? 8.448 -4.763 -3.469 1.00 91.81 97 THR A N 1
ATOM 791 C CA . THR A 1 97 ? 8.735 -3.783 -4.529 1.00 91.81 97 THR A CA 1
ATOM 792 C C . THR A 1 97 ? 10.173 -3.905 -5.031 1.00 91.81 97 THR A C 1
ATOM 794 O O . THR A 1 97 ? 10.405 -3.960 -6.238 1.00 91.81 97 THR A O 1
ATOM 797 N N . LEU A 1 98 ? 11.147 -3.999 -4.120 1.00 93.94 98 LEU A N 1
ATOM 798 C CA . LEU A 1 98 ? 12.556 -4.155 -4.482 1.00 93.94 98 LEU A CA 1
ATOM 799 C C . LEU A 1 98 ? 12.808 -5.481 -5.207 1.00 93.94 98 LEU A C 1
ATOM 801 O O . LEU A 1 98 ? 13.561 -5.509 -6.178 1.00 93.94 98 LEU A O 1
ATOM 805 N N . SER A 1 99 ? 12.152 -6.560 -4.775 1.00 93.31 99 SER A N 1
ATOM 806 C CA . SER A 1 99 ? 12.218 -7.858 -5.449 1.00 93.31 99 SER A CA 1
ATOM 807 C C . SER A 1 99 ? 11.666 -7.784 -6.875 1.00 93.31 99 SER A C 1
ATOM 809 O O . SER A 1 99 ? 12.333 -8.252 -7.795 1.00 93.31 99 SER A O 1
ATOM 811 N N . THR A 1 100 ? 10.521 -7.131 -7.089 1.00 92.69 100 THR A N 1
ATOM 812 C CA . THR A 1 100 ? 9.936 -6.926 -8.424 1.00 92.69 100 THR A CA 1
ATOM 813 C C . THR A 1 100 ? 10.837 -6.079 -9.325 1.00 92.69 100 THR A C 1
ATOM 815 O O . THR A 1 100 ? 11.047 -6.430 -10.488 1.00 92.69 100 THR A O 1
ATOM 818 N N . ILE A 1 101 ? 11.412 -4.990 -8.802 1.00 94.25 101 ILE A N 1
ATOM 819 C CA . ILE A 1 101 ? 12.364 -4.153 -9.550 1.00 94.25 101 ILE A CA 1
ATOM 820 C C . ILE A 1 101 ? 13.606 -4.970 -9.913 1.00 94.25 101 ILE A C 1
ATOM 822 O O . ILE A 1 101 ? 14.017 -4.976 -11.070 1.00 94.25 101 ILE A O 1
ATOM 826 N N . SER A 1 102 ? 14.174 -5.703 -8.953 1.00 95.62 102 SER A N 1
ATOM 827 C CA . SER A 1 102 ? 15.341 -6.552 -9.192 1.00 95.62 102 SER A CA 1
ATOM 828 C C . SER A 1 102 ? 15.053 -7.626 -10.239 1.00 95.62 102 SER A C 1
ATOM 830 O O . SER A 1 102 ? 15.879 -7.831 -11.121 1.00 95.62 102 SER A O 1
ATOM 832 N N . ALA A 1 103 ? 13.892 -8.279 -10.177 1.00 93.25 103 ALA A N 1
ATOM 833 C CA . ALA A 1 103 ? 13.479 -9.273 -11.163 1.00 93.25 103 ALA A CA 1
ATOM 834 C C . ALA A 1 103 ? 13.293 -8.660 -12.559 1.00 93.25 103 ALA A C 1
ATOM 836 O O . ALA A 1 103 ? 13.691 -9.263 -13.549 1.00 93.25 103 ALA A O 1
ATOM 837 N N . SER A 1 104 ? 12.757 -7.440 -12.640 1.00 92.75 104 SER A N 1
ATOM 838 C CA . SER A 1 104 ? 12.611 -6.719 -13.911 1.00 92.75 104 SER A CA 1
ATOM 839 C C . SER A 1 104 ? 13.972 -6.358 -14.514 1.00 92.75 104 SER A C 1
ATOM 841 O O . SER A 1 104 ? 14.164 -6.460 -15.721 1.00 92.75 104 SER A O 1
ATOM 843 N N . LEU A 1 105 ? 14.942 -5.986 -13.672 1.00 93.38 105 LEU A N 1
ATOM 844 C CA . LEU A 1 105 ? 16.307 -5.677 -14.100 1.00 93.38 105 LEU A CA 1
ATOM 845 C C . LEU A 1 105 ? 17.093 -6.911 -14.565 1.00 93.38 105 LEU A C 1
ATOM 847 O O . LEU A 1 105 ? 18.004 -6.752 -15.367 1.00 93.38 105 LEU A O 1
ATOM 851 N N . LEU A 1 106 ? 16.746 -8.127 -14.123 1.00 93.94 106 LEU A N 1
ATOM 852 C CA . LEU A 1 106 ? 17.410 -9.354 -14.595 1.00 93.94 106 LEU A CA 1
ATOM 853 C C . LEU A 1 106 ? 17.227 -9.602 -16.098 1.00 93.94 106 LEU A C 1
ATOM 855 O O . LEU A 1 106 ? 18.038 -10.302 -16.693 1.00 93.94 106 LEU A O 1
ATOM 859 N N . VAL A 1 107 ? 16.174 -9.045 -16.701 1.00 91.25 107 VAL A N 1
ATOM 860 C CA . VAL A 1 107 ? 15.879 -9.182 -18.138 1.00 91.25 107 VAL A CA 1
ATOM 861 C C . VAL A 1 107 ? 16.632 -8.132 -18.974 1.00 91.25 107 VAL A C 1
ATOM 863 O O . VAL A 1 107 ? 16.647 -8.206 -20.198 1.00 91.25 107 VAL A O 1
ATOM 866 N N . VAL A 1 108 ? 17.273 -7.148 -18.335 1.00 92.88 108 VAL A N 1
ATOM 867 C CA . VAL A 1 108 ? 18.031 -6.094 -19.018 1.00 92.88 108 VAL A CA 1
ATOM 868 C C . VAL A 1 108 ? 19.424 -6.621 -19.369 1.00 92.88 108 VAL A C 1
ATOM 870 O O . VAL A 1 108 ? 20.271 -6.779 -18.491 1.00 92.88 108 VAL A O 1
ATOM 873 N N . GLU A 1 109 ? 19.683 -6.861 -20.655 1.00 92.88 109 GLU A N 1
ATOM 874 C CA . GLU A 1 109 ? 20.992 -7.328 -21.137 1.00 92.88 109 GLU A CA 1
ATOM 875 C C . GLU A 1 109 ? 21.918 -6.160 -21.492 1.00 92.88 109 GLU A C 1
ATOM 877 O O . GLU A 1 109 ? 23.135 -6.221 -21.290 1.00 92.88 109 GLU A O 1
ATOM 882 N N . LYS A 1 110 ? 21.347 -5.077 -22.027 1.00 93.94 110 LYS A N 1
ATOM 883 C CA . LYS A 1 110 ? 22.066 -3.870 -22.443 1.00 93.94 110 LYS A CA 1
ATOM 884 C C . LYS A 1 110 ? 21.396 -2.634 -21.864 1.00 93.94 110 LYS A C 1
ATOM 886 O O . LYS A 1 110 ? 20.182 -2.564 -21.716 1.00 93.94 110 LYS A O 1
ATOM 891 N N . LEU A 1 111 ? 22.180 -1.580 -21.633 1.00 89.44 111 LEU A N 1
ATOM 892 C CA . LEU A 1 111 ? 21.631 -0.294 -21.180 1.00 89.44 111 LEU A CA 1
ATOM 893 C C . LEU A 1 111 ? 20.644 0.322 -22.186 1.00 89.44 111 LEU A C 1
ATOM 895 O O . LEU A 1 111 ? 19.777 1.090 -21.785 1.00 89.44 111 LEU A O 1
ATOM 899 N N . SER A 1 112 ? 20.739 -0.040 -23.471 1.00 91.44 112 SER A N 1
ATOM 900 C CA . SER A 1 112 ? 19.772 0.347 -24.507 1.00 91.44 112 SER A CA 1
ATOM 901 C C . SER A 1 112 ? 18.368 -0.218 -24.283 1.00 91.44 112 SER A C 1
ATOM 903 O O . SER A 1 112 ? 17.412 0.331 -24.824 1.00 91.44 112 SER A O 1
ATOM 905 N N . ASP A 1 113 ? 18.234 -1.292 -23.501 1.00 90.06 113 ASP A N 1
ATOM 906 C CA . ASP A 1 113 ? 16.948 -1.948 -23.245 1.00 90.06 113 ASP A CA 1
ATOM 907 C C . ASP A 1 113 ? 16.132 -1.168 -22.197 1.00 90.06 113 ASP A C 1
ATOM 909 O O . ASP A 1 113 ? 14.902 -1.269 -22.144 1.00 90.06 113 ASP A O 1
ATOM 913 N N . ILE A 1 114 ? 16.801 -0.313 -21.408 1.00 92.94 114 ILE A N 1
ATOM 914 C CA . ILE A 1 114 ? 16.173 0.636 -20.483 1.00 92.94 114 ILE A CA 1
ATOM 915 C C . ILE A 1 114 ? 15.563 1.781 -21.297 1.00 92.94 114 ILE A C 1
ATOM 917 O O . ILE A 1 114 ? 16.156 2.838 -21.515 1.00 92.94 114 ILE A O 1
ATOM 921 N N . SER A 1 115 ? 14.342 1.547 -21.755 1.00 92.81 115 SER A N 1
ATOM 922 C CA . SER A 1 115 ? 13.546 2.478 -22.548 1.00 92.81 115 SER A CA 1
ATOM 923 C C . SER A 1 115 ? 12.321 2.967 -21.762 1.00 92.81 115 SER A C 1
ATOM 925 O O . SER A 1 115 ? 11.959 2.381 -20.739 1.00 92.81 115 SER A O 1
ATOM 927 N N . PRO A 1 116 ? 11.605 4.004 -22.231 1.00 91.88 116 PRO A N 1
ATOM 928 C CA . PRO A 1 116 ? 10.313 4.376 -21.651 1.00 91.88 116 PRO A CA 1
ATOM 929 C C . PRO A 1 116 ? 9.321 3.201 -21.573 1.00 91.88 116 PRO A C 1
ATOM 931 O O . PRO A 1 116 ? 8.550 3.119 -20.621 1.00 91.88 116 PRO A O 1
ATOM 934 N N . LEU A 1 117 ? 9.384 2.256 -22.521 1.00 90.06 117 LEU A N 1
ATOM 935 C CA . LEU A 1 117 ? 8.560 1.043 -22.517 1.00 90.06 117 LEU A CA 1
ATOM 936 C C . LEU A 1 117 ? 8.894 0.114 -21.346 1.00 90.06 117 LEU A C 1
ATOM 938 O O . LEU A 1 117 ? 7.979 -0.435 -20.736 1.00 90.06 117 LEU A O 1
ATOM 942 N N . PHE A 1 118 ? 10.174 -0.010 -20.981 1.00 91.19 118 PHE A N 1
ATOM 943 C CA . PHE A 1 118 ? 10.582 -0.765 -19.794 1.00 91.19 118 PHE A CA 1
ATOM 944 C C . PHE A 1 118 ? 9.935 -0.193 -18.527 1.00 91.19 118 PHE A C 1
ATOM 946 O O . PHE A 1 118 ? 9.361 -0.936 -17.735 1.00 91.19 118 PHE A O 1
ATOM 953 N N . PHE A 1 119 ? 9.958 1.133 -18.353 1.00 90.75 119 PHE A N 1
ATOM 954 C CA . PHE A 1 119 ? 9.327 1.776 -17.196 1.00 90.75 119 PHE A CA 1
ATOM 955 C C . PHE A 1 119 ? 7.804 1.629 -17.195 1.00 90.75 119 PHE A C 1
ATOM 957 O O . PHE A 1 119 ? 7.221 1.429 -16.131 1.00 90.75 119 PHE A O 1
ATOM 964 N N . ILE A 1 120 ? 7.160 1.684 -18.366 1.00 91.06 120 ILE A N 1
ATOM 965 C CA . ILE A 1 120 ? 5.723 1.407 -18.494 1.00 91.06 120 ILE A CA 1
ATOM 966 C C . ILE A 1 120 ? 5.426 -0.022 -18.030 1.00 91.06 120 ILE A C 1
ATOM 968 O O . ILE A 1 120 ? 4.550 -0.203 -17.187 1.00 91.06 120 ILE A O 1
ATOM 972 N N . GLY A 1 121 ? 6.189 -1.013 -18.503 1.00 90.19 121 GLY A N 1
ATOM 973 C CA . GLY A 1 121 ? 6.058 -2.406 -18.068 1.00 90.19 121 GLY A CA 1
ATOM 974 C C . GLY A 1 121 ? 6.300 -2.578 -16.565 1.00 90.19 121 GLY A C 1
ATOM 975 O O . GLY A 1 121 ? 5.519 -3.230 -15.876 1.00 90.19 121 GLY A O 1
ATOM 976 N N . LEU A 1 122 ? 7.323 -1.920 -16.016 1.00 91.81 122 LEU A N 1
ATOM 977 C CA . LEU A 1 122 ? 7.612 -1.952 -14.583 1.00 91.81 122 LEU A CA 1
ATOM 978 C C . LEU A 1 122 ? 6.453 -1.376 -13.755 1.00 91.81 122 LEU A C 1
ATOM 980 O O . LEU A 1 122 ? 6.016 -2.001 -12.790 1.00 91.81 122 LEU A O 1
ATOM 984 N N . VAL A 1 123 ? 5.913 -0.217 -14.140 1.00 91.06 123 VAL A N 1
ATOM 985 C CA . VAL A 1 123 ? 4.746 0.383 -13.472 1.00 91.06 123 VAL A CA 1
ATOM 986 C C . VAL A 1 123 ? 3.519 -0.524 -13.603 1.00 91.06 123 VAL A C 1
ATOM 988 O O . VAL A 1 123 ? 2.803 -0.718 -12.620 1.00 91.06 123 VAL A O 1
ATOM 991 N N . GLN A 1 124 ? 3.307 -1.138 -14.770 1.00 87.44 124 GLN A N 1
ATOM 992 C CA . GLN A 1 124 ? 2.217 -2.093 -15.001 1.00 87.44 124 GLN A CA 1
ATOM 993 C C . GLN A 1 124 ? 2.291 -3.316 -14.084 1.00 87.44 124 GLN A C 1
ATOM 995 O O . GLN A 1 124 ? 1.244 -3.813 -13.680 1.00 87.44 124 GLN A O 1
ATOM 1000 N N . VAL A 1 125 ? 3.488 -3.785 -13.720 1.00 90.44 125 VAL A N 1
ATOM 1001 C CA . VAL A 1 125 ? 3.659 -4.889 -12.760 1.00 90.44 125 VAL A CA 1
ATOM 1002 C C . VAL A 1 125 ? 3.525 -4.399 -11.317 1.00 90.44 125 VAL A C 1
ATOM 1004 O O . VAL A 1 125 ? 2.931 -5.089 -10.485 1.00 90.44 125 VAL A O 1
ATOM 1007 N N . LEU A 1 126 ? 4.037 -3.208 -11.002 1.00 91.44 126 LEU A N 1
ATOM 1008 C CA . LEU A 1 126 ? 3.990 -2.659 -9.646 1.00 91.44 126 LEU A CA 1
ATOM 1009 C C . LEU A 1 126 ? 2.562 -2.333 -9.192 1.00 91.44 126 LEU A C 1
ATOM 1011 O O . LEU A 1 126 ? 2.224 -2.619 -8.049 1.00 91.44 126 LEU A O 1
ATOM 1015 N N . ILE A 1 127 ? 1.698 -1.801 -10.061 1.00 90.69 127 ILE A N 1
ATOM 1016 C CA . ILE A 1 127 ? 0.305 -1.469 -9.705 1.00 90.69 127 ILE A CA 1
ATOM 1017 C C . ILE A 1 127 ? -0.470 -2.674 -9.118 1.00 90.69 127 ILE A C 1
ATOM 1019 O O . ILE A 1 127 ? -0.965 -2.559 -7.996 1.00 90.69 127 ILE A O 1
ATOM 1023 N N . PRO A 1 128 ? -0.599 -3.831 -9.798 1.00 89.75 128 PRO A N 1
ATOM 1024 C CA . PRO A 1 128 ? -1.295 -4.988 -9.241 1.00 89.75 128 PRO A CA 1
ATOM 1025 C C . PRO A 1 128 ? -0.582 -5.553 -8.006 1.00 89.75 128 PRO A C 1
ATOM 1027 O O . PRO A 1 128 ? -1.259 -6.015 -7.089 1.00 89.75 128 PRO A O 1
ATOM 1030 N N . HIS A 1 129 ? 0.752 -5.454 -7.918 1.00 89.56 129 HIS A N 1
ATOM 1031 C CA . HIS A 1 129 ? 1.477 -5.806 -6.691 1.00 89.56 129 HIS A CA 1
ATOM 1032 C C . HIS A 1 129 ? 1.051 -4.929 -5.505 1.00 89.56 129 HIS A C 1
ATOM 1034 O O . HIS A 1 129 ? 0.797 -5.456 -4.426 1.00 89.56 129 HIS A O 1
ATOM 1040 N N . LEU A 1 130 ? 0.874 -3.616 -5.694 1.00 90.12 130 LEU A N 1
ATOM 1041 C CA . LEU A 1 130 ? 0.366 -2.728 -4.639 1.00 90.12 130 LEU A CA 1
ATOM 1042 C C . LEU A 1 130 ? -1.034 -3.149 -4.161 1.00 90.12 130 LEU A C 1
ATOM 1044 O O . LEU A 1 130 ? -1.310 -3.124 -2.961 1.00 90.12 130 LEU A O 1
ATOM 1048 N N . PHE A 1 131 ? -1.917 -3.566 -5.074 1.00 91.88 131 PHE A N 1
ATOM 1049 C CA . PHE A 1 131 ? -3.248 -4.060 -4.703 1.00 91.88 131 PHE A CA 1
ATOM 1050 C C . PHE A 1 131 ? -3.201 -5.411 -3.980 1.00 91.88 131 PHE A C 1
ATOM 1052 O O . PHE A 1 131 ? -3.938 -5.607 -3.012 1.00 91.88 131 PHE A O 1
ATOM 1059 N N . MET A 1 132 ? -2.305 -6.316 -4.379 1.00 91.31 132 MET A N 1
ATOM 1060 C CA . MET A 1 132 ? -2.060 -7.560 -3.641 1.00 91.31 132 MET A CA 1
ATOM 1061 C C . MET A 1 132 ? -1.550 -7.281 -2.224 1.00 91.31 132 MET A C 1
ATOM 1063 O O . MET A 1 132 ? -1.993 -7.913 -1.265 1.00 91.31 132 MET A O 1
ATOM 1067 N N . ASP A 1 133 ? -0.671 -6.294 -2.065 1.00 90.94 133 ASP A N 1
ATOM 1068 C CA . ASP A 1 133 ? -0.151 -5.875 -0.766 1.00 90.94 133 ASP A CA 1
ATOM 1069 C C . ASP A 1 133 ? -1.249 -5.296 0.133 1.00 90.94 133 ASP A C 1
ATOM 1071 O O . ASP A 1 133 ? -1.314 -5.636 1.318 1.00 90.94 133 ASP A O 1
ATOM 1075 N N . LEU A 1 134 ? -2.135 -4.473 -0.434 1.00 92.81 134 LEU A N 1
ATOM 1076 C CA . LEU A 1 134 ? -3.341 -3.972 0.232 1.00 92.81 134 LEU A CA 1
ATOM 1077 C C . LEU A 1 134 ? -4.259 -5.113 0.677 1.00 92.81 134 LEU A C 1
ATOM 1079 O O . LEU A 1 134 ? -4.743 -5.107 1.807 1.00 92.81 134 LEU A O 1
ATOM 1083 N N . TYR A 1 135 ? -4.490 -6.090 -0.202 1.00 93.69 135 TYR A N 1
ATOM 1084 C CA . TYR A 1 135 ? -5.330 -7.247 0.090 1.00 93.69 135 TYR A CA 1
ATOM 1085 C C . TYR A 1 135 ? -4.763 -8.081 1.244 1.00 93.69 135 TYR A C 1
ATOM 1087 O O . TYR A 1 135 ? -5.439 -8.258 2.251 1.00 93.69 135 TYR A O 1
ATOM 1095 N N . ILE A 1 136 ? -3.509 -8.532 1.145 1.00 92.75 136 ILE A N 1
ATOM 1096 C CA . ILE A 1 136 ? -2.882 -9.414 2.143 1.00 92.75 136 ILE A CA 1
ATOM 1097 C C . ILE A 1 136 ? -2.850 -8.746 3.523 1.00 92.75 136 ILE A C 1
ATOM 1099 O O . ILE A 1 136 ? -3.299 -9.323 4.512 1.00 92.75 136 ILE A O 1
ATOM 1103 N N . ASN A 1 137 ? -2.345 -7.513 3.597 1.00 93.06 137 ASN A N 1
ATOM 1104 C CA . ASN A 1 137 ? -2.221 -6.808 4.873 1.00 93.06 137 ASN A CA 1
ATOM 1105 C C . ASN A 1 137 ? -3.578 -6.399 5.451 1.00 93.06 137 ASN A C 1
ATOM 1107 O O . ASN A 1 137 ? -3.739 -6.345 6.673 1.00 93.06 137 ASN A O 1
ATOM 1111 N N . GLY A 1 138 ? -4.542 -6.098 4.583 1.00 94.06 138 GLY A N 1
ATOM 1112 C CA . GLY A 1 138 ? -5.874 -5.718 5.007 1.00 94.06 138 GLY A CA 1
ATOM 1113 C C . GLY A 1 138 ? -6.703 -6.899 5.496 1.00 94.06 138 GLY A C 1
ATOM 1114 O O . GLY A 1 138 ? -7.354 -6.772 6.528 1.00 94.06 138 GLY A O 1
ATOM 1115 N N . VAL A 1 139 ? -6.618 -8.055 4.829 1.00 95.19 139 VAL A N 1
ATOM 1116 C CA . VAL A 1 139 ? -7.180 -9.323 5.320 1.00 95.19 139 VAL A CA 1
ATOM 1117 C C . VAL A 1 139 ? -6.647 -9.600 6.722 1.00 95.19 139 VAL A C 1
ATOM 1119 O O . VAL A 1 139 ? -7.446 -9.736 7.644 1.00 95.19 139 VAL A O 1
ATOM 1122 N N . ASN A 1 140 ? -5.324 -9.571 6.909 1.00 94.25 140 ASN A N 1
ATOM 1123 C CA . ASN A 1 140 ? -4.718 -9.812 8.221 1.00 94.25 140 ASN A CA 1
ATOM 1124 C C . ASN A 1 140 ? -5.314 -8.891 9.300 1.00 94.25 140 ASN A C 1
ATOM 1126 O O . ASN A 1 140 ? -5.803 -9.375 10.310 1.00 94.25 140 ASN A O 1
ATOM 1130 N N . GLN A 1 141 ? -5.381 -7.577 9.059 1.00 95.31 141 GLN A N 1
ATOM 1131 C CA . GLN A 1 141 ? -5.939 -6.628 10.036 1.00 95.31 141 GLN A CA 1
ATOM 1132 C C . GLN A 1 141 ? -7.444 -6.780 10.290 1.00 95.31 141 GLN A C 1
ATOM 1134 O O . GLN A 1 141 ? -7.910 -6.485 11.390 1.00 95.31 141 GLN A O 1
ATOM 1139 N N . VAL A 1 142 ? -8.224 -7.174 9.280 1.00 96.62 142 VAL A N 1
ATOM 1140 C CA . VAL A 1 142 ? -9.672 -7.388 9.425 1.00 96.62 142 VAL A CA 1
ATOM 1141 C C . VAL A 1 142 ? -9.941 -8.609 10.302 1.00 96.62 142 VAL A C 1
ATOM 1143 O O . VAL A 1 142 ? -10.780 -8.530 11.198 1.00 96.62 142 VAL A O 1
ATOM 1146 N N . PHE A 1 143 ? -9.230 -9.713 10.066 1.00 96.25 143 PHE A N 1
ATOM 1147 C CA . PHE A 1 143 ? -9.410 -10.951 10.829 1.00 96.25 143 PHE A CA 1
ATOM 1148 C C . PHE A 1 143 ? -8.776 -10.882 12.220 1.00 96.25 143 PHE A C 1
ATOM 1150 O O . PHE A 1 143 ? -9.375 -11.354 13.183 1.00 96.25 143 PHE A O 1
ATOM 1157 N N . ASP A 1 144 ? -7.625 -10.224 12.349 1.00 96.12 144 ASP A N 1
ATOM 1158 C CA . ASP A 1 144 ? -6.908 -10.100 13.618 1.00 96.12 144 ASP A CA 1
ATOM 1159 C C . ASP A 1 144 ? -7.324 -8.856 14.423 1.00 96.12 144 ASP A C 1
ATOM 1161 O O . ASP A 1 144 ? -6.624 -8.484 15.359 1.00 96.12 144 ASP A O 1
ATOM 1165 N N . LEU A 1 145 ? -8.456 -8.202 14.118 1.00 95.69 145 LEU A N 1
ATOM 1166 C CA . LEU A 1 145 ? -8.847 -6.917 14.725 1.00 95.69 145 LEU A CA 1
ATOM 1167 C C . LEU A 1 145 ? -8.779 -6.916 16.261 1.00 95.69 145 LEU A C 1
ATOM 1169 O O . LEU A 1 145 ? -8.267 -5.973 16.866 1.00 95.69 145 LEU A O 1
ATOM 1173 N N . GLU A 1 146 ? -9.330 -7.944 16.905 1.00 96.50 146 GLU A N 1
ATOM 1174 C CA . GLU A 1 146 ? -9.363 -8.042 18.370 1.00 96.50 146 GLU A CA 1
ATOM 1175 C C . GLU A 1 146 ? -7.973 -8.295 18.961 1.00 96.50 146 GLU A C 1
ATOM 1177 O O . GLU A 1 146 ? -7.629 -7.743 20.006 1.00 96.50 146 GLU A O 1
ATOM 1182 N N . ILE A 1 147 ? -7.149 -9.071 18.258 1.00 96.69 147 ILE A N 1
ATOM 1183 C CA . ILE A 1 147 ? -5.782 -9.402 18.666 1.00 96.69 147 ILE A CA 1
ATOM 1184 C C . ILE A 1 147 ? -4.873 -8.179 18.481 1.00 96.69 147 ILE A C 1
ATOM 1186 O O . ILE A 1 147 ? -4.092 -7.828 19.371 1.00 96.69 147 ILE A O 1
ATOM 1190 N N . ASP A 1 148 ? -5.004 -7.482 17.355 1.00 96.44 148 ASP A N 1
ATOM 1191 C CA . ASP A 1 148 ? -4.232 -6.290 17.023 1.00 96.44 148 ASP A CA 1
ATOM 1192 C C . ASP A 1 148 ? -4.604 -5.100 17.916 1.00 96.44 148 ASP A C 1
ATOM 1194 O O . ASP A 1 148 ? -3.737 -4.280 18.200 1.00 96.44 148 ASP A O 1
ATOM 1198 N N . LYS A 1 149 ? -5.817 -5.026 18.479 1.00 96.56 149 LYS A N 1
ATOM 1199 C CA . LYS A 1 149 ? -6.131 -4.046 19.542 1.00 96.56 149 LYS A CA 1
ATOM 1200 C C . LYS A 1 149 ? -5.235 -4.187 20.774 1.00 96.56 149 LYS A C 1
ATOM 1202 O O . LYS A 1 149 ? -4.954 -3.186 21.426 1.00 96.56 149 LYS A O 1
ATOM 1207 N N . ILE A 1 150 ? -4.783 -5.400 21.085 1.00 97.00 150 ILE A N 1
ATOM 1208 C CA . ILE A 1 150 ? -3.910 -5.671 22.235 1.00 97.00 150 ILE A CA 1
ATOM 1209 C C . ILE A 1 150 ? -2.438 -5.557 21.821 1.00 97.00 150 ILE A C 1
ATOM 1211 O O . ILE A 1 150 ? -1.651 -4.886 22.484 1.00 97.00 150 ILE A O 1
ATOM 1215 N N . ASN A 1 151 ? -2.060 -6.208 20.721 1.00 96.38 151 ASN A N 1
ATOM 1216 C CA . ASN A 1 151 ? -0.662 -6.351 20.312 1.00 96.38 151 ASN A CA 1
ATOM 1217 C C . ASN A 1 151 ? -0.146 -5.163 19.483 1.00 96.38 151 ASN A C 1
ATOM 1219 O O . ASN A 1 151 ? 1.022 -4.782 19.569 1.00 96.38 151 ASN A O 1
ATOM 1223 N N . LYS A 1 152 ? -1.008 -4.581 18.646 1.00 93.88 152 LYS A N 1
ATOM 1224 C CA . LYS A 1 152 ? -0.653 -3.555 17.657 1.00 93.88 152 LYS A CA 1
ATOM 1225 C C . LYS A 1 152 ? -1.693 -2.416 17.635 1.00 93.88 152 LYS A C 1
ATOM 1227 O O . LYS A 1 152 ? -2.228 -2.089 16.572 1.00 93.88 152 LYS A O 1
ATOM 1232 N N . PRO A 1 153 ? -1.967 -1.757 18.782 1.00 94.94 153 PRO A N 1
ATOM 1233 C CA . PRO A 1 153 ? -3.060 -0.784 18.915 1.00 94.94 153 PRO A CA 1
ATOM 1234 C C . PRO A 1 153 ? -2.904 0.451 18.019 1.00 94.94 153 PRO A C 1
ATOM 1236 O O . PRO A 1 153 ? -3.847 1.213 17.847 1.00 94.94 153 PRO A O 1
ATOM 1239 N N . TYR A 1 154 ? -1.715 0.673 17.455 1.00 92.56 154 TYR A N 1
ATOM 1240 C CA . TYR A 1 154 ? -1.414 1.779 16.551 1.00 92.56 154 TYR A CA 1
ATOM 1241 C C . TYR A 1 154 ? -1.882 1.543 15.106 1.00 92.56 154 TYR A C 1
ATOM 1243 O O . TYR A 1 154 ? -1.855 2.488 14.312 1.00 92.56 154 TYR A O 1
ATOM 1251 N N . LEU A 1 155 ? -2.284 0.318 14.741 1.00 94.00 155 LEU A N 1
ATOM 1252 C CA . LEU A 1 155 ? -2.717 0.020 13.377 1.00 94.00 155 LEU A CA 1
ATOM 1253 C C . LEU A 1 155 ? -4.005 0.743 13.001 1.00 94.00 155 LEU A C 1
ATOM 1255 O O . LEU A 1 155 ? -4.842 0.977 13.872 1.00 94.00 155 LEU A O 1
ATOM 1259 N N . PRO A 1 156 ? -4.215 1.074 11.716 1.00 94.94 156 PRO A N 1
ATOM 1260 C CA . PRO A 1 156 ? -5.382 1.840 11.288 1.00 94.94 156 PRO A CA 1
ATOM 1261 C C . PRO A 1 156 ? -6.729 1.272 11.748 1.00 94.94 156 PRO A C 1
ATOM 1263 O O . PRO A 1 156 ? -7.549 2.040 12.246 1.00 94.94 156 PRO A O 1
ATOM 1266 N N . LEU A 1 157 ? -6.939 -0.047 11.652 1.00 95.56 157 LEU A N 1
ATOM 1267 C CA . LEU A 1 157 ? -8.179 -0.688 12.114 1.00 95.56 157 LEU A CA 1
ATOM 1268 C C . LEU A 1 157 ? -8.251 -0.782 13.643 1.00 95.56 157 LEU A C 1
ATOM 1270 O O . LEU A 1 157 ? -9.263 -0.420 14.237 1.00 95.56 157 LEU A O 1
ATOM 1274 N N . ALA A 1 158 ? -7.172 -1.233 14.286 1.00 95.56 158 ALA A N 1
ATOM 1275 C CA . ALA A 1 158 ? -7.120 -1.414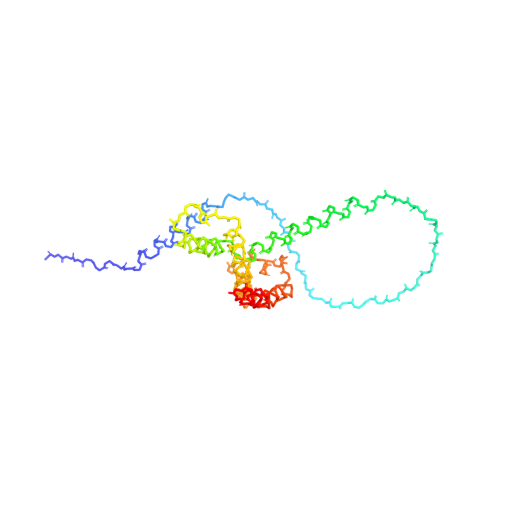 15.737 1.00 95.56 158 ALA A CA 1
ATOM 1276 C C . ALA A 1 158 ? -7.269 -0.087 16.506 1.00 95.56 158 ALA A C 1
ATOM 1278 O O . ALA A 1 158 ? -7.973 -0.030 17.513 1.00 95.56 158 ALA A O 1
ATOM 1279 N N . SER A 1 159 ? -6.657 0.985 15.994 1.00 95.19 159 SER A N 1
ATOM 1280 C CA . SER A 1 159 ? -6.725 2.347 16.546 1.00 95.19 159 SER A CA 1
ATOM 1281 C C . SER A 1 159 ? -8.034 3.076 16.239 1.00 95.19 159 SER A C 1
ATOM 1283 O O . SER A 1 159 ? -8.277 4.145 16.794 1.00 95.19 159 SER A O 1
ATOM 1285 N N . GLY A 1 160 ? -8.851 2.557 15.317 1.00 93.75 160 GLY A N 1
ATOM 1286 C CA . GLY A 1 160 ? -10.064 3.224 14.842 1.00 93.75 160 GLY A CA 1
ATOM 1287 C C . GLY A 1 160 ? -9.827 4.407 13.893 1.00 93.75 160 GLY A C 1
ATOM 1288 O O . GLY A 1 160 ? -10.793 5.063 13.510 1.00 93.75 160 GLY A O 1
ATOM 1289 N N . LYS A 1 161 ? -8.582 4.679 13.467 1.00 94.12 161 LYS A N 1
ATOM 1290 C CA . LYS A 1 161 ? -8.286 5.693 12.429 1.00 94.12 161 LYS A CA 1
ATOM 1291 C C . LYS A 1 161 ? -8.928 5.355 11.084 1.00 94.12 161 LYS A C 1
ATOM 1293 O O . LYS A 1 161 ? -9.262 6.253 10.316 1.00 94.12 161 LYS A O 1
ATOM 1298 N N . LEU A 1 162 ? -9.084 4.064 10.802 1.00 94.38 162 LEU A N 1
ATOM 1299 C CA . LEU A 1 162 ? -9.811 3.543 9.657 1.00 94.38 162 LEU A CA 1
ATOM 1300 C C . LEU A 1 162 ? -10.982 2.705 10.173 1.00 94.38 162 LEU A C 1
ATOM 1302 O O . LEU A 1 162 ? -10.792 1.799 10.983 1.00 94.38 162 LEU A O 1
ATOM 1306 N N . SER A 1 163 ? -12.197 3.011 9.714 1.00 94.38 163 SER A N 1
ATOM 1307 C CA . SER A 1 163 ? -13.377 2.252 10.134 1.00 94.38 163 SER A CA 1
ATOM 1308 C C . SER A 1 163 ? -13.291 0.803 9.643 1.00 94.38 163 SER A C 1
ATOM 1310 O O . SER A 1 163 ? -12.755 0.543 8.563 1.00 94.38 163 SER A O 1
ATOM 1312 N N . PHE A 1 164 ? -13.858 -0.138 10.403 1.00 94.81 164 PHE A N 1
ATOM 1313 C CA . PHE A 1 164 ? -13.886 -1.552 10.016 1.00 94.81 164 PHE A CA 1
ATOM 1314 C C . PHE A 1 164 ? -14.537 -1.749 8.642 1.00 94.81 164 PHE A C 1
ATOM 1316 O O . PHE A 1 164 ? -13.959 -2.380 7.762 1.00 94.81 164 PHE A O 1
ATOM 1323 N N . THR A 1 165 ? -15.698 -1.127 8.424 1.00 95.38 165 THR A N 1
ATOM 1324 C CA . THR A 1 165 ? -16.427 -1.182 7.154 1.00 95.38 165 THR A CA 1
ATOM 1325 C C . THR A 1 165 ? -15.590 -0.640 5.994 1.00 95.38 165 THR A C 1
ATOM 1327 O O . THR A 1 165 ? -15.523 -1.270 4.942 1.00 95.38 165 THR A O 1
ATOM 1330 N N . THR A 1 166 ? -14.899 0.491 6.178 1.00 94.69 166 THR A N 1
ATOM 1331 C CA . THR A 1 166 ? -13.990 1.039 5.155 1.00 94.69 166 THR A CA 1
ATOM 1332 C C . THR A 1 166 ? -12.819 0.096 4.887 1.00 94.69 166 THR A C 1
ATOM 1334 O O . THR A 1 166 ? -12.468 -0.108 3.729 1.00 94.69 166 THR A O 1
ATOM 1337 N N . GLY A 1 167 ? -12.243 -0.512 5.928 1.00 94.12 167 GLY A N 1
ATOM 1338 C CA . GLY A 1 167 ? -11.195 -1.525 5.793 1.00 94.12 167 GLY A CA 1
ATOM 1339 C C . GLY A 1 167 ? -11.650 -2.718 4.951 1.00 94.12 167 GLY A C 1
ATOM 1340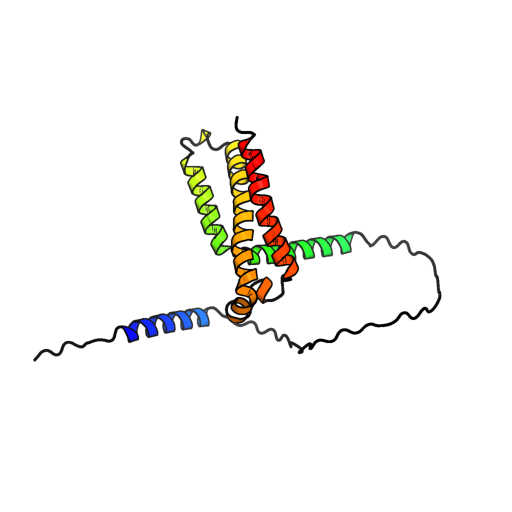 O O . GLY A 1 167 ? -10.971 -3.084 3.995 1.00 94.12 167 GLY A O 1
ATOM 1341 N N . VAL A 1 168 ? -12.840 -3.260 5.229 1.00 96.19 168 VAL A N 1
ATOM 1342 C CA . VAL A 1 168 ? -13.445 -4.345 4.436 1.00 96.19 168 VAL A CA 1
ATOM 1343 C C . VAL A 1 168 ? -13.675 -3.916 2.985 1.00 96.19 168 VAL A C 1
ATOM 1345 O O . VAL A 1 168 ? -13.338 -4.666 2.071 1.00 96.19 168 VAL A O 1
ATOM 1348 N N . PHE A 1 169 ? -14.185 -2.702 2.748 1.00 95.56 169 PHE A N 1
ATOM 1349 C CA . PHE A 1 169 ? -14.354 -2.182 1.388 1.00 95.56 169 PHE A CA 1
ATOM 1350 C C . PHE A 1 169 ? -13.028 -2.065 0.632 1.00 95.56 169 PHE A C 1
ATOM 1352 O O . PHE A 1 169 ? -12.970 -2.440 -0.539 1.00 95.56 169 PHE A O 1
ATOM 1359 N N . ILE A 1 170 ? -11.967 -1.577 1.280 1.00 94.38 170 ILE A N 1
ATOM 1360 C CA . ILE A 1 170 ? -10.630 -1.480 0.678 1.00 94.38 170 ILE A CA 1
ATOM 1361 C C . ILE A 1 170 ? -10.115 -2.873 0.305 1.00 94.38 170 ILE A C 1
ATOM 1363 O O . ILE A 1 170 ? -9.661 -3.061 -0.821 1.00 94.38 170 ILE A O 1
ATOM 1367 N N . VAL A 1 171 ? -10.239 -3.849 1.211 1.00 95.31 171 VAL A N 1
ATOM 1368 C CA . VAL A 1 171 ? -9.806 -5.240 0.989 1.00 95.31 171 VAL A CA 1
ATOM 1369 C C . VAL A 1 171 ? -10.582 -5.906 -0.148 1.00 95.31 171 VAL A C 1
ATOM 1371 O O . VAL A 1 171 ? -9.990 -6.542 -1.018 1.00 95.31 171 VAL A O 1
ATOM 1374 N N . ALA A 1 172 ? -11.905 -5.748 -0.178 1.00 94.56 172 ALA A N 1
ATOM 1375 C CA . ALA A 1 172 ? -12.732 -6.304 -1.245 1.00 94.56 172 ALA A CA 1
ATOM 1376 C C . ALA A 1 172 ? -12.413 -5.653 -2.602 1.00 94.56 172 ALA A C 1
ATOM 1378 O O . ALA A 1 172 ? -12.286 -6.343 -3.614 1.00 94.56 172 ALA A O 1
ATOM 1379 N N . SER A 1 173 ? -12.231 -4.330 -2.622 1.00 93.38 173 SER A N 1
ATOM 1380 C CA . SER A 1 173 ? -11.905 -3.592 -3.846 1.00 93.38 173 SER A CA 1
ATOM 1381 C C . SER A 1 173 ? -10.524 -3.967 -4.381 1.00 93.38 173 SER A C 1
ATOM 1383 O O . SER A 1 173 ? -10.370 -4.150 -5.588 1.00 93.38 173 SER A O 1
ATOM 1385 N N . SER A 1 174 ? -9.521 -4.130 -3.510 1.00 91.88 174 SER A N 1
ATOM 1386 C CA . SER A 1 174 ? -8.177 -4.530 -3.937 1.00 91.88 174 SER A CA 1
ATOM 1387 C C . SER A 1 174 ? -8.158 -5.940 -4.531 1.00 91.88 174 SER A C 1
ATOM 1389 O O . SER A 1 174 ? -7.503 -6.144 -5.550 1.00 91.88 174 SER A O 1
ATOM 1391 N N . ALA A 1 175 ? -8.940 -6.879 -3.988 1.00 89.44 175 ALA A N 1
ATOM 1392 C CA . ALA A 1 175 ? -9.074 -8.228 -4.543 1.00 89.44 175 ALA A CA 1
ATOM 1393 C C . ALA A 1 175 ? -9.664 -8.244 -5.965 1.00 89.44 175 ALA A C 1
ATOM 1395 O O . ALA A 1 175 ? -9.223 -9.024 -6.805 1.00 89.44 175 ALA A O 1
ATOM 1396 N N . ILE A 1 176 ? -10.645 -7.379 -6.248 1.00 87.44 176 ILE A N 1
ATOM 1397 C CA . ILE A 1 176 ? -11.306 -7.292 -7.563 1.00 87.44 176 ILE A CA 1
ATOM 1398 C C . ILE A 1 176 ? -10.401 -6.610 -8.599 1.00 87.44 176 ILE A C 1
ATOM 1400 O O . ILE A 1 176 ? -10.386 -6.995 -9.769 1.00 87.44 176 ILE A O 1
ATOM 1404 N N . LEU A 1 177 ? -9.635 -5.599 -8.182 1.00 84.31 177 LEU A N 1
ATOM 1405 C CA . LEU A 1 177 ? -8.804 -4.808 -9.090 1.00 84.31 177 LEU A CA 1
ATOM 1406 C C . LEU A 1 177 ? -7.588 -5.579 -9.618 1.00 84.31 177 LEU A C 1
ATOM 1408 O O . LEU A 1 177 ? -7.208 -5.374 -10.768 1.00 84.31 177 LEU A O 1
ATOM 1412 N N . VAL A 1 178 ? -7.010 -6.497 -8.836 1.00 78.94 178 VAL A N 1
ATOM 1413 C CA . VAL A 1 178 ? -5.856 -7.314 -9.264 1.00 78.94 178 VAL A CA 1
ATOM 1414 C C . VAL A 1 178 ? -6.117 -8.078 -10.575 1.00 78.94 178 VAL A C 1
ATOM 1416 O O . VAL A 1 178 ? -5.374 -7.857 -11.535 1.00 78.94 178 VAL A O 1
ATOM 1419 N N . PRO A 1 179 ? -7.151 -8.940 -10.687 1.00 69.19 179 PRO A N 1
ATOM 1420 C CA . PRO A 1 179 ? -7.429 -9.654 -11.929 1.00 69.19 179 PRO A CA 1
ATOM 1421 C C . PRO A 1 179 ? -7.860 -8.704 -13.049 1.00 69.19 179 PRO A C 1
ATOM 1423 O O . PRO A 1 179 ? -7.467 -8.910 -14.192 1.00 69.19 179 PRO A O 1
ATOM 1426 N N . TYR A 1 180 ? -8.601 -7.633 -12.747 1.00 65.62 180 TYR A N 1
ATOM 1427 C CA . TYR A 1 180 ? -9.039 -6.673 -13.765 1.00 65.62 180 TYR A CA 1
ATOM 1428 C C . TYR A 1 180 ? -7.880 -5.892 -14.400 1.00 65.62 180 TYR A C 1
ATOM 1430 O O . TYR A 1 180 ? -7.978 -5.482 -15.550 1.00 65.62 180 TYR A O 1
ATOM 1438 N N . ILE A 1 181 ? -6.773 -5.702 -13.681 1.00 67.44 181 ILE A N 1
ATOM 1439 C CA . ILE A 1 181 ? -5.553 -5.075 -14.210 1.00 67.44 181 ILE A CA 1
ATOM 1440 C C . ILE A 1 181 ? -4.701 -6.100 -14.977 1.00 67.44 181 ILE A C 1
ATOM 1442 O O . ILE A 1 181 ? -4.081 -5.756 -15.982 1.00 67.44 181 ILE A O 1
ATOM 1446 N N . PHE A 1 182 ? -4.711 -7.368 -14.555 1.00 63.56 182 PHE A N 1
ATOM 1447 C CA . PHE A 1 182 ? -3.931 -8.441 -15.181 1.00 63.56 182 PHE A CA 1
ATOM 1448 C C . PHE A 1 182 ? -4.561 -9.003 -16.475 1.00 63.56 182 PHE A C 1
ATOM 1450 O O . PHE A 1 182 ? -3.855 -9.339 -17.422 1.00 63.56 182 PHE A O 1
ATOM 1457 N N . ILE A 1 183 ? -5.890 -9.084 -16.563 1.00 59.72 183 ILE A N 1
ATOM 1458 C CA . ILE A 1 183 ? -6.617 -9.600 -17.740 1.00 59.72 183 ILE A CA 1
ATOM 1459 C C . ILE A 1 183 ? -6.369 -8.784 -19.030 1.00 59.72 183 ILE A C 1
ATOM 1461 O O . ILE A 1 183 ? -6.050 -9.392 -20.053 1.00 59.72 183 ILE A O 1
ATOM 1465 N N . PRO A 1 184 ? -6.466 -7.440 -19.048 1.00 58.09 184 PRO A N 1
ATOM 1466 C CA . PRO A 1 184 ? -6.195 -6.660 -20.256 1.00 58.09 184 PRO A CA 1
ATOM 1467 C C . PRO A 1 184 ? -4.716 -6.688 -20.662 1.00 58.09 184 PRO A C 1
ATOM 1469 O O . PRO A 1 184 ? -4.412 -6.434 -21.824 1.00 58.09 184 PRO A O 1
ATOM 1472 N N . PHE A 1 185 ? -3.798 -7.023 -19.751 1.00 56.75 185 PHE A N 1
ATOM 1473 C CA . PHE A 1 185 ? -2.378 -7.195 -20.065 1.00 56.75 185 PHE A CA 1
ATOM 1474 C C . PHE A 1 185 ? -2.139 -8.422 -20.954 1.00 56.75 185 PHE A C 1
ATOM 1476 O O . PHE A 1 185 ? -1.445 -8.319 -21.962 1.00 56.75 185 PHE A O 1
ATOM 1483 N N . ASN A 1 186 ? -2.786 -9.553 -20.656 1.00 57.19 186 ASN A N 1
ATOM 1484 C CA . ASN A 1 186 ? -2.620 -10.776 -21.449 1.00 57.19 186 ASN A CA 1
ATOM 1485 C C . ASN A 1 186 ? -3.170 -10.643 -22.885 1.00 57.19 186 ASN A C 1
ATOM 1487 O O . ASN A 1 186 ? -2.710 -11.327 -23.792 1.00 57.19 186 ASN A O 1
ATOM 1491 N N . ASN A 1 187 ? -4.131 -9.739 -23.100 1.00 56.91 187 ASN A N 1
ATOM 1492 C CA . ASN A 1 187 ? -4.781 -9.539 -24.399 1.00 56.91 187 ASN A CA 1
ATOM 1493 C C . ASN A 1 187 ? -4.080 -8.505 -25.303 1.00 56.91 187 ASN A C 1
ATOM 1495 O O . ASN A 1 187 ? -4.473 -8.374 -26.455 1.00 56.91 187 ASN A O 1
ATOM 1499 N N . ASN A 1 188 ? -3.080 -7.764 -24.806 1.00 55.81 188 ASN A N 1
ATOM 1500 C CA . ASN A 1 188 ? -2.329 -6.756 -25.580 1.00 55.81 188 ASN A CA 1
ATOM 1501 C C . ASN A 1 188 ? -0.896 -7.206 -25.940 1.00 55.81 188 ASN A C 1
ATOM 1503 O O . ASN A 1 188 ? -0.100 -6.397 -26.411 1.00 55.81 188 ASN A O 1
ATOM 1507 N N . ILE A 1 189 ? -0.550 -8.474 -25.685 1.00 50.38 189 ILE A N 1
ATOM 1508 C CA . ILE A 1 189 ? 0.790 -9.054 -25.917 1.00 50.38 189 ILE A CA 1
ATOM 1509 C C . ILE A 1 189 ? 0.778 -10.109 -27.052 1.00 50.38 189 ILE A C 1
ATOM 1511 O O . ILE A 1 189 ? 1.783 -10.773 -27.294 1.00 50.38 189 ILE A O 1
ATOM 1515 N N . PHE A 1 190 ? -0.316 -10.216 -27.816 1.00 41.59 190 PHE A N 1
ATOM 1516 C CA . PHE A 1 190 ? -0.387 -11.008 -29.054 1.00 41.59 190 PHE A CA 1
ATOM 1517 C C . PHE A 1 190 ? -0.781 -10.147 -30.251 1.00 41.59 190 PHE A C 1
ATOM 1519 O O . PHE A 1 190 ? -1.713 -9.326 -30.097 1.00 41.59 190 PHE A O 1
#

Sequence (190 aa):
MVFSSCASKASHYHRKTQIEYNLLRLQQPGLNHHYKCNEGGSIYQECNRKYVAKAIPKPSFDSEFHASNSQNILDSIKNFLVTLYWFCYPYSMIGRTLSTISASLLVVEKLSDISPLFFIGLVQVLIPHLFMDLYINGVNQVFDLEIDKINKPYLPLASGKLSFTTGVFIVASSAILVPYIFIPFNNNIF

InterPro domains:
  IPR000537 UbiA prenyltransferase [PF01040] (99-182)
  IPR044878 UbiA prenyltransferase superfamily [G3DSA:1.10.357.140] (87-190)

Organism: Mucuna pruriens (NCBI:txid157652)

Radius of gyration: 27.13 Å; chains: 1; bounding box: 80×73×68 Å

Foldseek 3Di:
DDDDDPDDPVVVVVVVVVVVVVVVVVPDPDDDDDDDDDDDDDDDDDDDDDDDDDDDDDDDPPPPPPPVVVVVVVVVVVLVVVLLCLLLPVVVLVVVLVVLVVVLCVPDPDPVVPDPVSVVVSVLVSVLVSLVSLQVSLVCCLVCLVVCLPVPCPRCSNVVVADSVNSVVSNVVSVVVNVVSVVVVVVVPD